Protein AF-A0A973PDI2-F1 (afdb_monomer)

pLDDT: mean 92.91, std 5.09, range [66.81, 98.88]

Structure (mmCIF, N/CA/C/O backbone):
data_AF-A0A973PDI2-F1
#
_entry.id   AF-A0A973PDI2-F1
#
loop_
_atom_site.group_PDB
_atom_site.id
_atom_site.type_symbol
_atom_site.label_atom_id
_atom_site.label_alt_id
_atom_site.label_comp_id
_atom_site.label_asym_id
_atom_site.label_entity_id
_atom_site.label_seq_id
_atom_site.pdbx_PDB_ins_code
_atom_site.Cartn_x
_atom_site.Cartn_y
_atom_site.Cartn_z
_atom_site.occupancy
_atom_site.B_iso_or_equiv
_atom_site.auth_seq_id
_atom_site.auth_comp_id
_atom_site.auth_asym_id
_atom_site.auth_atom_id
_atom_site.pdbx_PDB_model_num
ATOM 1 N N . MET A 1 1 ? 0.271 13.649 13.487 1.00 66.81 1 MET A N 1
ATOM 2 C CA . MET A 1 1 ? -0.580 13.232 14.626 1.00 66.81 1 MET A CA 1
ATOM 3 C C . MET A 1 1 ? 0.256 12.389 15.567 1.00 66.81 1 MET A C 1
ATOM 5 O O . MET A 1 1 ? 1.170 11.722 15.092 1.00 66.81 1 MET A O 1
ATOM 9 N N . THR A 1 2 ? -0.050 12.435 16.862 1.00 82.19 2 THR A N 1
ATOM 10 C CA . THR A 1 2 ? 0.614 11.619 17.885 1.00 82.19 2 THR A CA 1
ATOM 11 C C . THR A 1 2 ? -0.387 10.617 18.441 1.00 82.19 2 THR A C 1
ATOM 13 O O . THR A 1 2 ? -1.510 10.984 18.781 1.00 82.19 2 THR A O 1
ATOM 16 N N . TRP A 1 3 ? 0.037 9.364 18.501 1.00 87.00 3 TRP A N 1
ATOM 17 C CA . TRP A 1 3 ? -0.706 8.197 18.969 1.00 87.00 3 TRP A CA 1
ATOM 18 C C . TRP A 1 3 ? 0.152 7.346 19.911 1.00 87.00 3 TRP A C 1
ATOM 20 O O . TRP A 1 3 ? -0.118 6.160 20.094 1.00 87.00 3 TRP A O 1
ATOM 30 N N . SER A 1 4 ? 1.183 7.947 20.506 1.00 82.38 4 SER A N 1
ATOM 31 C CA . SER A 1 4 ? 2.202 7.243 21.278 1.00 82.38 4 SER A CA 1
ATOM 32 C C . SER A 1 4 ? 1.661 6.453 22.464 1.00 82.38 4 SER A C 1
ATOM 34 O O . SER A 1 4 ? 2.285 5.474 22.837 1.00 82.38 4 SER A O 1
ATOM 36 N N . ASP A 1 5 ? 0.500 6.820 23.005 1.00 86.00 5 ASP A N 1
ATOM 37 C CA . ASP A 1 5 ? -0.221 6.133 24.079 1.00 86.00 5 ASP A CA 1
ATOM 38 C C . ASP A 1 5 ? -1.578 5.560 23.623 1.00 86.00 5 ASP A C 1
ATOM 40 O O . ASP A 1 5 ? -2.411 5.180 24.440 1.00 86.00 5 ASP A O 1
ATOM 44 N N . SER A 1 6 ? -1.836 5.497 22.315 1.00 87.31 6 SER A N 1
ATOM 45 C CA . SER A 1 6 ? -3.153 5.139 21.768 1.00 87.31 6 SER A CA 1
ATOM 46 C C . SER A 1 6 ? -3.513 3.659 21.905 1.00 87.31 6 SER A C 1
ATOM 48 O O . SER A 1 6 ? -4.686 3.303 21.776 1.00 87.31 6 SER A O 1
ATOM 50 N N . GLY A 1 7 ? -2.509 2.797 22.090 1.00 91.25 7 GLY A N 1
ATOM 51 C CA . GLY A 1 7 ? -2.666 1.347 22.017 1.00 91.25 7 GLY A CA 1
ATOM 52 C C . GLY A 1 7 ? -2.853 0.798 20.596 1.00 91.25 7 GLY A C 1
ATOM 53 O O . GLY A 1 7 ? -3.138 -0.393 20.460 1.00 91.25 7 GLY A O 1
ATOM 54 N N . LEU A 1 8 ? -2.712 1.623 19.547 1.00 95.25 8 LEU A N 1
ATOM 55 C CA . LEU A 1 8 ? -2.810 1.194 18.148 1.00 95.25 8 LEU A CA 1
ATOM 56 C C . LEU A 1 8 ? -1.599 0.362 17.725 1.00 95.25 8 LEU A C 1
ATOM 58 O O . LEU A 1 8 ? -0.464 0.822 17.834 1.00 95.25 8 LEU A O 1
ATOM 62 N N . ARG A 1 9 ? -1.821 -0.838 17.182 1.00 95.50 9 ARG A N 1
ATOM 63 C CA . ARG A 1 9 ? -0.734 -1.753 16.794 1.00 95.50 9 ARG A CA 1
ATOM 64 C C . ARG A 1 9 ? -1.028 -2.461 15.486 1.00 95.50 9 ARG A C 1
ATOM 66 O O . ARG A 1 9 ? -2.166 -2.846 15.231 1.00 95.50 9 ARG A O 1
ATOM 73 N N . PHE A 1 10 ? 0.019 -2.697 14.702 1.00 96.69 10 PHE A N 1
ATOM 74 C CA . PHE A 1 10 ? -0.042 -3.695 13.642 1.00 96.69 10 PHE A CA 1
ATOM 75 C C . PHE A 1 10 ? 0.093 -5.083 14.263 1.00 96.69 10 PHE A C 1
ATOM 77 O O . PHE A 1 10 ? 1.131 -5.406 14.839 1.00 96.69 10 PHE A O 1
ATOM 84 N N . THR A 1 11 ? -0.953 -5.891 14.163 1.00 97.50 11 THR A N 1
ATOM 85 C CA . THR A 1 11 ? -1.005 -7.244 14.742 1.00 97.50 11 THR A CA 1
ATOM 86 C C . THR A 1 11 ? -0.859 -8.333 13.687 1.00 97.50 11 THR A C 1
ATOM 88 O O . THR A 1 11 ? -0.489 -9.460 14.002 1.00 97.50 11 THR A O 1
ATOM 91 N N . GLY A 1 12 ? -1.055 -7.983 12.417 1.00 98.12 12 GLY A N 1
ATOM 92 C CA . GLY A 1 12 ? -0.871 -8.875 11.284 1.00 98.12 12 GLY A CA 1
ATOM 93 C C . GLY A 1 12 ? -0.365 -8.130 10.062 1.00 98.12 12 GLY A C 1
ATOM 94 O O . GLY A 1 12 ? -0.673 -6.957 9.858 1.00 98.12 12 GLY A O 1
ATOM 95 N N . VAL A 1 13 ? 0.409 -8.831 9.240 1.00 98.44 13 VAL A N 1
ATOM 96 C CA . VAL A 1 13 ? 0.860 -8.368 7.927 1.00 98.44 13 VAL A CA 1
ATOM 97 C C . VAL A 1 13 ? 0.729 -9.517 6.942 1.00 98.44 13 VAL A C 1
ATOM 99 O O . VAL A 1 13 ? 1.102 -10.648 7.255 1.00 98.44 13 VAL A O 1
ATOM 102 N N . GLY A 1 14 ? 0.208 -9.217 5.762 1.00 98.62 14 GLY A N 1
ATOM 103 C CA . GLY A 1 14 ? 0.006 -10.159 4.674 1.00 98.62 14 GLY A CA 1
ATOM 104 C C . GLY A 1 14 ? 0.343 -9.511 3.342 1.00 98.62 14 GLY A C 1
ATOM 105 O O . GLY A 1 14 ? 0.352 -8.288 3.207 1.00 98.62 14 GLY A O 1
ATOM 106 N N . HIS A 1 15 ? 0.658 -10.335 2.354 1.00 98.38 15 HIS A N 1
ATOM 107 C CA . HIS A 1 15 ? 0.940 -9.873 1.005 1.00 98.38 15 HIS A CA 1
ATOM 108 C C . HIS A 1 15 ? 0.494 -10.913 -0.012 1.00 98.38 15 HIS A C 1
ATOM 110 O O . HIS A 1 15 ? 0.311 -12.089 0.307 1.00 98.38 15 HIS A O 1
ATOM 116 N N . TYR A 1 16 ? 0.346 -10.463 -1.246 1.00 98.56 16 TYR A N 1
ATOM 117 C CA . TYR A 1 16 ? 0.128 -11.308 -2.395 1.00 98.56 16 TYR A CA 1
ATOM 118 C C . TYR A 1 16 ? 0.945 -10.783 -3.571 1.00 98.56 16 TYR A C 1
ATOM 120 O O . TYR A 1 16 ? 0.809 -9.623 -3.968 1.00 98.56 16 TYR A O 1
ATOM 128 N N . TYR A 1 17 ? 1.765 -11.665 -4.131 1.00 98.00 17 TYR A N 1
ATOM 129 C CA . TYR A 1 17 ? 2.429 -11.445 -5.404 1.00 98.00 17 TYR A CA 1
ATOM 130 C C . TYR A 1 17 ? 1.785 -12.347 -6.460 1.00 98.00 17 TYR A C 1
ATOM 132 O O . TYR A 1 17 ? 1.649 -13.549 -6.211 1.00 98.00 17 TYR A O 1
ATOM 140 N N . PRO A 1 18 ? 1.415 -11.798 -7.628 1.00 98.31 18 PRO A N 1
ATOM 141 C CA . PRO A 1 18 ? 0.984 -12.581 -8.777 1.00 98.31 18 PRO A CA 1
ATOM 142 C C . PRO A 1 18 ? 1.927 -13.723 -9.139 1.00 98.31 18 PRO A C 1
ATOM 144 O O . PRO A 1 18 ? 3.145 -13.635 -8.949 1.00 98.31 18 PRO A O 1
ATOM 147 N N . ARG A 1 19 ? 1.380 -14.793 -9.715 1.00 97.81 19 ARG A N 1
ATOM 148 C CA . ARG A 1 19 ? 2.167 -15.982 -10.078 1.00 97.81 19 ARG A CA 1
ATOM 149 C C . ARG A 1 19 ? 3.174 -15.694 -11.184 1.00 97.81 19 ARG A C 1
ATOM 151 O O . ARG A 1 19 ? 4.292 -16.212 -11.143 1.00 97.81 19 ARG A O 1
ATOM 158 N N . THR A 1 20 ? 2.790 -14.881 -12.165 1.00 97.62 20 THR A N 1
ATOM 159 C CA . THR A 1 20 ? 3.649 -14.582 -13.310 1.00 97.62 20 THR A CA 1
ATOM 160 C C . THR A 1 20 ? 4.788 -13.657 -12.889 1.00 97.62 20 THR A C 1
ATOM 162 O O . THR A 1 20 ? 4.589 -12.483 -12.579 1.00 97.62 20 THR A O 1
ATOM 165 N N . GLN A 1 21 ? 6.010 -14.192 -12.921 1.00 96.25 21 GLN A N 1
ATOM 166 C CA . GLN A 1 21 ? 7.246 -13.440 -12.720 1.00 96.25 21 GLN A CA 1
ATOM 167 C C . GLN A 1 21 ? 7.854 -13.049 -14.065 1.00 96.25 21 GLN A C 1
ATOM 169 O O . GLN A 1 21 ? 8.124 -13.898 -14.915 1.00 96.25 21 GLN A O 1
ATOM 174 N N . VAL A 1 22 ? 8.119 -11.760 -14.240 1.00 93.69 22 VAL A N 1
ATOM 175 C CA . VAL A 1 22 ? 8.806 -11.215 -15.408 1.00 93.69 22 VAL A CA 1
ATOM 176 C C . VAL A 1 22 ? 10.227 -10.875 -14.995 1.00 93.69 22 VAL A C 1
ATOM 178 O O . VAL A 1 22 ? 10.456 -9.929 -14.245 1.00 93.69 22 VAL A O 1
ATOM 181 N N . ARG A 1 23 ? 11.190 -11.666 -15.474 1.00 92.62 23 ARG A N 1
ATOM 182 C CA . ARG A 1 23 ? 12.616 -11.417 -15.252 1.00 92.62 23 ARG A CA 1
ATOM 183 C C . ARG A 1 23 ? 13.167 -10.520 -16.354 1.00 92.62 23 ARG A C 1
ATOM 185 O O . ARG A 1 23 ? 13.035 -10.840 -17.533 1.00 92.62 23 ARG A O 1
ATOM 192 N N . HIS A 1 24 ? 13.842 -9.445 -15.970 1.00 90.19 24 HIS A N 1
ATOM 193 C CA . HIS A 1 24 ? 14.543 -8.578 -16.908 1.00 90.19 24 HIS A CA 1
ATOM 194 C C . HIS A 1 24 ? 15.922 -9.159 -17.224 1.00 90.19 24 HIS A C 1
ATOM 196 O O . HIS A 1 24 ? 16.700 -9.492 -16.327 1.00 90.19 24 HIS A O 1
ATOM 202 N N . LEU A 1 25 ? 16.205 -9.315 -18.517 1.00 88.12 25 LEU A N 1
ATOM 203 C CA . LEU A 1 25 ? 17.455 -9.863 -19.036 1.00 88.12 25 LEU A CA 1
ATOM 204 C C . LEU A 1 25 ? 18.075 -8.853 -20.000 1.00 88.12 25 LEU A C 1
ATOM 206 O O . LEU A 1 25 ? 17.382 -8.318 -20.867 1.00 88.12 25 LEU A O 1
ATOM 210 N N . ALA A 1 26 ? 19.376 -8.604 -19.857 1.00 89.12 26 ALA A N 1
ATOM 211 C CA . ALA A 1 26 ? 20.098 -7.708 -20.750 1.00 89.12 26 ALA A CA 1
ATOM 212 C C . ALA A 1 26 ? 19.984 -8.186 -22.207 1.00 89.12 26 ALA A C 1
ATOM 214 O O . ALA A 1 26 ? 20.138 -9.372 -22.498 1.00 89.12 26 ALA A O 1
ATOM 215 N N . GLY A 1 27 ? 19.696 -7.256 -23.117 1.00 85.31 27 GLY A N 1
ATOM 216 C CA . GLY A 1 27 ? 19.522 -7.544 -24.543 1.00 85.31 27 GLY A CA 1
ATOM 217 C C . GLY A 1 27 ? 18.187 -8.192 -24.931 1.00 85.31 27 GLY A C 1
ATOM 218 O O . GLY A 1 27 ? 17.917 -8.298 -26.124 1.00 85.31 27 GLY A O 1
ATOM 219 N N . ALA A 1 28 ? 17.328 -8.580 -23.980 1.00 86.06 28 ALA A N 1
ATOM 220 C CA . ALA A 1 28 ? 15.974 -9.021 -24.307 1.00 86.06 28 ALA A CA 1
ATOM 221 C C . ALA A 1 28 ? 15.127 -7.830 -24.779 1.00 86.06 28 ALA A C 1
ATOM 223 O O . ALA A 1 28 ? 15.132 -6.768 -24.150 1.00 86.06 28 ALA A O 1
ATOM 224 N N . GLU A 1 29 ? 14.390 -8.006 -25.877 1.00 84.75 29 GLU A N 1
ATOM 225 C CA . GLU A 1 29 ? 13.418 -7.011 -26.323 1.00 84.75 29 GLU A CA 1
ATOM 226 C C . GLU A 1 29 ? 12.146 -7.068 -25.473 1.00 84.75 29 GLU A C 1
ATOM 228 O O . GLU A 1 29 ? 11.500 -8.107 -25.340 1.00 84.75 29 GLU A O 1
ATOM 233 N N . VAL A 1 30 ? 11.756 -5.909 -24.950 1.00 83.62 30 VAL A N 1
ATOM 234 C CA . VAL A 1 30 ? 10.476 -5.660 -24.291 1.00 83.62 30 VAL A CA 1
ATOM 235 C C . VAL A 1 30 ? 9.824 -4.496 -25.024 1.00 83.62 30 VAL A C 1
ATOM 237 O O . VAL A 1 30 ? 10.388 -3.405 -25.091 1.00 83.62 30 VAL A O 1
ATOM 240 N N . SER A 1 31 ? 8.660 -4.738 -25.631 1.00 86.75 31 SER A N 1
ATOM 241 C CA . SER A 1 31 ? 7.885 -3.706 -26.338 1.00 86.75 31 SER A CA 1
ATOM 242 C C . SER A 1 31 ? 8.699 -2.920 -27.389 1.00 86.75 31 SER A C 1
ATOM 244 O O . SER A 1 31 ? 8.539 -1.708 -27.533 1.00 86.75 31 SER A O 1
ATOM 246 N N . GLY A 1 32 ? 9.587 -3.612 -28.119 1.00 85.62 32 GLY A N 1
ATOM 247 C CA . GLY A 1 32 ? 10.437 -3.029 -29.169 1.00 85.62 32 GLY A CA 1
ATOM 248 C C . GLY A 1 32 ? 11.661 -2.262 -28.654 1.00 85.62 32 GLY A C 1
ATOM 249 O O . GLY A 1 32 ? 12.219 -1.431 -29.371 1.00 85.62 32 GLY A O 1
ATOM 250 N N . ARG A 1 33 ? 12.056 -2.484 -27.395 1.00 87.62 33 ARG A N 1
ATOM 251 C CA . ARG A 1 33 ? 13.250 -1.892 -26.790 1.00 87.62 33 ARG A CA 1
ATOM 252 C C . ARG A 1 33 ? 14.049 -2.936 -26.023 1.00 87.62 33 ARG A C 1
ATOM 254 O O . ARG A 1 33 ? 13.492 -3.695 -25.239 1.00 87.62 33 ARG A O 1
ATOM 261 N N . SER A 1 34 ? 15.364 -2.925 -26.198 1.00 89.38 34 SER A N 1
ATOM 262 C CA . SER A 1 34 ? 16.302 -3.679 -25.366 1.00 89.38 34 SER A CA 1
ATOM 263 C C . SER A 1 34 ? 16.979 -2.770 -24.342 1.00 89.38 34 SER A C 1
ATOM 265 O O . SER A 1 34 ? 17.189 -1.582 -24.600 1.00 89.38 34 SER A O 1
ATOM 267 N N . TYR A 1 35 ? 17.376 -3.344 -23.211 1.00 89.62 35 TYR A N 1
ATOM 268 C CA . TYR A 1 35 ? 18.083 -2.646 -22.137 1.00 89.62 35 TYR A CA 1
ATOM 269 C C . TYR A 1 35 ? 19.428 -3.314 -21.852 1.00 89.62 35 TYR A C 1
ATOM 271 O O . TYR A 1 35 ? 19.570 -4.530 -22.025 1.00 89.62 35 TYR A O 1
ATOM 279 N N . THR A 1 36 ? 20.425 -2.524 -21.451 1.00 92.00 36 THR A N 1
ATOM 280 C CA . THR A 1 36 ? 21.741 -3.052 -21.066 1.00 92.00 36 THR A CA 1
ATOM 281 C C . THR A 1 36 ? 21.702 -3.634 -19.651 1.00 92.00 36 THR A C 1
ATOM 283 O O . THR A 1 36 ? 20.746 -3.434 -18.901 1.00 92.00 36 THR A O 1
ATOM 286 N N . GLN A 1 37 ? 22.755 -4.357 -19.263 1.00 93.06 37 GLN A N 1
ATOM 287 C CA . GLN A 1 37 ? 22.897 -4.821 -17.881 1.00 93.06 37 GLN A CA 1
ATOM 288 C C . GLN A 1 37 ? 23.012 -3.636 -16.902 1.00 93.06 37 GLN A C 1
ATOM 290 O O . GLN A 1 37 ? 22.378 -3.652 -15.852 1.00 93.06 37 GLN A O 1
ATOM 295 N N . GLU A 1 38 ? 23.728 -2.578 -17.295 1.00 91.06 38 GLU A N 1
ATOM 296 C CA . GLU A 1 38 ? 23.864 -1.335 -16.522 1.00 91.06 38 GLU A CA 1
ATOM 297 C C . GLU A 1 38 ? 22.514 -0.642 -16.288 1.00 91.06 38 GLU A C 1
ATOM 299 O O . GLU A 1 38 ? 22.239 -0.203 -15.174 1.00 91.06 38 GLU A O 1
ATOM 304 N N . ASP A 1 39 ? 21.639 -0.595 -17.301 1.00 88.50 39 ASP A N 1
ATOM 305 C CA . ASP A 1 39 ? 20.292 -0.028 -17.161 1.00 88.50 39 ASP A CA 1
ATOM 306 C C . ASP A 1 39 ? 19.461 -0.772 -16.103 1.00 88.50 39 ASP A C 1
ATOM 308 O O . ASP A 1 39 ? 18.749 -0.145 -15.317 1.00 88.50 39 ASP A O 1
ATOM 312 N N . ILE A 1 40 ? 19.545 -2.107 -16.090 1.00 90.56 40 ILE A N 1
ATOM 313 C CA . ILE A 1 40 ? 18.814 -2.965 -15.147 1.00 90.56 40 ILE A CA 1
ATOM 314 C C . ILE A 1 40 ? 19.377 -2.799 -13.731 1.00 90.56 40 ILE A C 1
ATOM 316 O O . ILE A 1 40 ? 18.615 -2.631 -12.777 1.00 90.56 40 ILE A O 1
ATOM 320 N N . ASP A 1 41 ? 20.703 -2.818 -13.583 1.00 90.94 41 ASP A N 1
ATOM 321 C CA . ASP A 1 41 ? 21.357 -2.702 -12.277 1.00 90.94 41 ASP A CA 1
ATOM 322 C C . ASP A 1 41 ? 21.151 -1.313 -11.649 1.00 90.94 41 ASP A C 1
ATOM 324 O O . ASP A 1 41 ? 20.917 -1.224 -10.442 1.00 90.94 41 ASP A O 1
ATOM 328 N N . ALA A 1 42 ? 21.136 -0.244 -12.455 1.00 88.06 42 ALA A N 1
ATOM 329 C CA . ALA A 1 42 ? 20.845 1.114 -11.988 1.00 88.06 42 ALA A CA 1
ATOM 330 C C . ALA A 1 42 ? 19.426 1.257 -11.410 1.00 88.06 42 ALA A C 1
ATOM 332 O O . ALA A 1 42 ? 19.206 2.033 -10.482 1.00 88.06 42 ALA A O 1
ATOM 333 N N . LEU A 1 43 ? 18.454 0.507 -11.940 1.00 88.44 43 LEU A N 1
ATOM 334 C CA . LEU A 1 43 ? 17.090 0.486 -11.406 1.00 88.44 43 LEU A CA 1
ATOM 335 C C . LEU A 1 43 ? 16.955 -0.431 -10.185 1.00 88.44 43 LEU A C 1
ATOM 337 O O . LEU A 1 43 ? 16.113 -0.175 -9.327 1.00 88.44 43 LEU A O 1
ATOM 341 N N . GLY A 1 44 ? 17.761 -1.491 -10.103 1.00 90.00 44 GLY A N 1
ATOM 342 C CA . GLY A 1 44 ? 17.710 -2.472 -9.015 1.00 90.00 44 GLY A CA 1
ATOM 343 C C . GLY A 1 44 ? 16.598 -3.511 -9.131 1.00 90.00 44 GLY A C 1
ATOM 344 O O . GLY A 1 44 ? 16.501 -4.403 -8.291 1.00 90.00 44 GLY A O 1
ATOM 345 N N . VAL A 1 45 ? 15.776 -3.446 -10.179 1.00 90.62 45 VAL A N 1
ATOM 346 C CA . VAL A 1 45 ? 14.635 -4.346 -10.374 1.00 90.62 45 VAL A CA 1
ATOM 347 C C . VAL A 1 45 ? 15.021 -5.445 -11.362 1.00 90.62 45 VAL A C 1
ATOM 349 O O . VAL A 1 45 ? 15.069 -5.239 -12.572 1.00 90.62 45 VAL A O 1
ATOM 352 N N . ARG A 1 46 ? 15.328 -6.638 -10.840 1.00 90.50 46 ARG A N 1
ATOM 353 C CA . ARG A 1 46 ? 15.675 -7.815 -11.665 1.00 90.50 46 ARG A CA 1
ATOM 354 C C . ARG A 1 46 ? 14.453 -8.620 -12.100 1.00 90.50 46 ARG A C 1
ATOM 356 O O . ARG A 1 4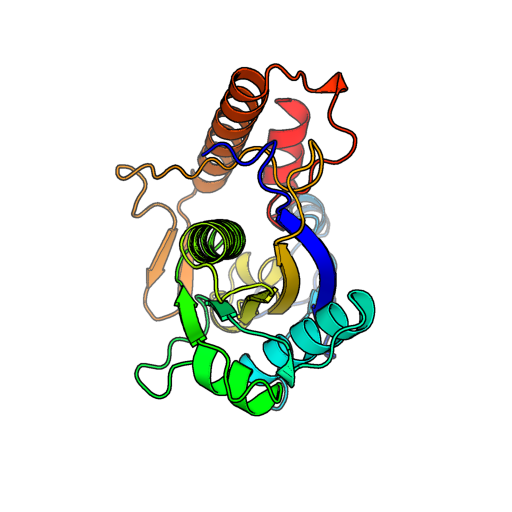6 ? 14.467 -9.225 -13.171 1.00 90.50 46 ARG A O 1
ATOM 363 N N . THR A 1 47 ? 13.426 -8.631 -11.260 1.00 93.00 47 THR A N 1
ATOM 364 C CA . THR A 1 47 ? 12.179 -9.359 -11.475 1.00 93.00 47 THR A CA 1
ATOM 365 C C . THR A 1 47 ? 11.029 -8.520 -10.944 1.00 93.00 47 THR A C 1
ATOM 367 O O . THR A 1 47 ? 11.152 -7.921 -9.877 1.00 93.00 47 THR A O 1
ATOM 370 N N . LEU A 1 48 ? 9.912 -8.530 -11.661 1.00 94.75 48 LEU A N 1
ATOM 371 C CA . LEU A 1 48 ? 8.632 -8.020 -11.184 1.00 94.75 48 LEU A CA 1
ATOM 372 C C . LEU A 1 48 ? 7.549 -9.089 -11.312 1.00 94.75 48 LEU A C 1
ATOM 374 O O . LEU A 1 48 ? 7.717 -10.081 -12.025 1.00 94.75 48 LEU A O 1
ATOM 378 N N . HIS A 1 49 ? 6.430 -8.873 -10.633 1.00 97.00 49 HIS A N 1
ATOM 379 C CA . HIS A 1 49 ? 5.245 -9.711 -10.755 1.00 97.00 49 HIS A CA 1
ATOM 380 C C . HIS A 1 49 ? 4.201 -9.024 -11.634 1.00 97.00 49 HIS A C 1
ATOM 382 O O . HIS A 1 49 ? 4.047 -7.804 -11.578 1.00 97.00 49 HIS A O 1
ATOM 388 N N . ARG A 1 50 ? 3.496 -9.807 -12.452 1.00 97.12 50 ARG A N 1
ATOM 389 C CA . ARG A 1 50 ? 2.415 -9.340 -13.324 1.00 97.12 50 ARG A CA 1
ATOM 390 C C . ARG A 1 50 ? 1.172 -10.178 -13.078 1.00 97.12 50 ARG A C 1
ATOM 392 O O . ARG A 1 50 ? 1.257 -11.397 -13.134 1.00 97.12 50 ARG A O 1
ATOM 399 N N . ALA A 1 51 ? 0.045 -9.523 -12.841 1.00 97.56 51 ALA A N 1
ATOM 400 C CA . ALA A 1 51 ? -1.240 -10.177 -12.659 1.00 97.56 51 ALA A CA 1
ATOM 401 C C . ALA A 1 51 ? -1.726 -10.830 -13.961 1.00 97.56 51 ALA A C 1
ATOM 403 O O . ALA A 1 51 ? -1.813 -10.169 -15.004 1.00 97.56 51 ALA A O 1
ATOM 404 N N . ASP A 1 52 ? -2.084 -12.109 -13.875 1.00 96.50 52 ASP A N 1
ATOM 405 C CA . ASP A 1 52 ? -2.874 -12.802 -14.891 1.00 96.50 52 ASP A CA 1
ATOM 406 C C . ASP A 1 52 ? -4.338 -12.291 -14.889 1.00 96.50 52 ASP A C 1
ATOM 408 O O . ASP A 1 52 ? -4.732 -11.432 -14.094 1.00 96.50 52 ASP A O 1
ATOM 412 N N . GLU A 1 53 ? -5.176 -12.783 -15.806 1.00 93.38 53 GLU A N 1
ATOM 413 C CA . GLU A 1 53 ? -6.576 -12.334 -15.920 1.00 93.38 53 GLU A CA 1
ATOM 414 C C . GLU A 1 53 ? -7.428 -12.675 -14.686 1.00 93.38 53 GLU A C 1
ATOM 416 O O . GLU A 1 53 ? -8.308 -11.893 -14.320 1.00 93.38 53 GLU A O 1
ATOM 421 N N . ASP A 1 54 ? -7.150 -13.806 -14.032 1.00 95.56 54 ASP A N 1
ATOM 422 C CA . ASP A 1 54 ? -7.820 -14.266 -12.810 1.00 95.56 54 ASP A CA 1
ATOM 423 C C . ASP A 1 54 ? -7.311 -13.565 -11.539 1.00 95.56 54 ASP A C 1
ATOM 425 O O . ASP A 1 54 ? -7.987 -13.567 -10.511 1.00 95.56 54 ASP A O 1
ATOM 429 N N . GLU A 1 55 ? -6.151 -12.910 -11.605 1.00 97.44 55 GLU A N 1
ATOM 430 C CA . GLU A 1 55 ? -5.542 -12.175 -10.494 1.00 97.44 55 GLU A CA 1
ATOM 431 C C . GLU A 1 55 ? -6.037 -10.719 -10.489 1.00 97.44 55 GLU A C 1
ATOM 433 O O . GLU A 1 55 ? -5.297 -9.749 -10.681 1.00 97.44 55 GLU A O 1
ATOM 438 N N . THR A 1 56 ? -7.348 -10.550 -10.305 1.00 96.31 56 THR A N 1
ATOM 439 C CA . THR A 1 56 ? -7.972 -9.224 -10.198 1.00 96.31 56 THR A CA 1
ATOM 440 C C . THR A 1 56 ? -7.443 -8.450 -8.986 1.00 96.31 56 THR A C 1
ATOM 442 O O . THR A 1 56 ? -6.922 -9.034 -8.036 1.00 96.31 56 THR A O 1
ATOM 445 N N . LEU A 1 57 ? -7.595 -7.119 -8.983 1.00 96.25 57 LEU A N 1
ATOM 446 C CA . LEU A 1 57 ? -7.206 -6.306 -7.825 1.00 96.25 57 LEU A CA 1
ATOM 447 C C . LEU A 1 57 ? -7.926 -6.766 -6.552 1.00 96.25 57 LEU A C 1
ATOM 449 O O . LEU A 1 57 ? -7.279 -6.962 -5.527 1.00 96.25 57 LEU A O 1
ATOM 453 N N . GLU A 1 58 ? -9.236 -7.012 -6.649 1.00 96.75 58 GLU A N 1
ATOM 454 C CA . GLU A 1 58 ? -10.042 -7.571 -5.561 1.00 96.75 58 GLU A CA 1
ATOM 455 C C . GLU A 1 58 ? -9.470 -8.905 -5.068 1.00 96.75 58 GLU A C 1
ATOM 457 O O . GLU A 1 58 ? -9.262 -9.074 -3.868 1.00 96.75 58 GLU A O 1
ATOM 462 N N . PHE A 1 59 ? -9.135 -9.825 -5.980 1.00 97.94 59 PHE A N 1
ATOM 463 C CA . PHE A 1 59 ? -8.538 -11.107 -5.621 1.00 97.94 59 PHE A CA 1
ATOM 464 C C . PHE A 1 59 ? -7.228 -10.917 -4.848 1.00 97.94 59 PHE A C 1
ATOM 466 O O . PHE A 1 59 ? -7.088 -11.436 -3.742 1.00 97.94 59 PHE A O 1
ATOM 473 N N . MET A 1 60 ? -6.285 -10.133 -5.378 1.00 98.62 60 MET A N 1
ATOM 474 C CA . MET A 1 60 ? -5.002 -9.889 -4.711 1.00 98.62 60 MET A CA 1
ATOM 475 C C . MET A 1 60 ? -5.189 -9.248 -3.327 1.00 98.62 60 MET A C 1
ATOM 477 O O . MET A 1 60 ? -4.562 -9.678 -2.356 1.00 98.62 60 MET A O 1
ATOM 481 N N . ALA A 1 61 ? -6.082 -8.258 -3.225 1.00 98.44 61 ALA A N 1
ATOM 482 C CA . ALA A 1 61 ? -6.424 -7.578 -1.979 1.00 98.44 61 ALA A CA 1
ATOM 483 C C . ALA A 1 61 ? -6.985 -8.550 -0.930 1.00 98.44 61 ALA A C 1
ATOM 485 O O . ALA A 1 61 ? -6.515 -8.559 0.210 1.00 98.44 61 ALA A O 1
ATOM 486 N N . VAL A 1 62 ? -7.929 -9.415 -1.318 1.00 98.75 62 VAL A N 1
ATOM 487 C CA . VAL A 1 62 ? -8.505 -10.443 -0.438 1.00 98.75 62 VAL A CA 1
ATOM 488 C C . VAL A 1 62 ? -7.430 -11.423 0.030 1.00 98.75 62 VAL A C 1
ATOM 490 O O . VAL A 1 62 ? -7.369 -11.723 1.219 1.00 98.75 62 VAL A O 1
ATOM 493 N N . ARG A 1 63 ? -6.540 -11.890 -0.857 1.00 98.81 63 ARG A N 1
ATOM 494 C CA . ARG A 1 63 ? -5.457 -12.821 -0.483 1.00 98.81 63 ARG A CA 1
ATOM 495 C C . ARG A 1 63 ? -4.476 -12.194 0.509 1.00 98.81 63 ARG A C 1
ATOM 497 O O . ARG A 1 63 ? -4.113 -12.843 1.490 1.00 98.81 63 ARG A O 1
ATOM 504 N N . ALA A 1 64 ? -4.089 -10.936 0.297 1.00 98.88 64 ALA A N 1
ATOM 505 C CA . ALA A 1 64 ? -3.230 -10.212 1.231 1.00 98.88 64 ALA A CA 1
ATOM 506 C C . ALA A 1 64 ? -3.919 -10.005 2.593 1.00 98.88 64 ALA A C 1
ATOM 508 O O . ALA A 1 64 ? -3.305 -10.244 3.633 1.00 98.88 64 ALA A O 1
ATOM 509 N N . ALA A 1 65 ? -5.198 -9.618 2.594 1.00 98.88 65 ALA A N 1
ATOM 510 C CA . ALA A 1 65 ? -5.993 -9.429 3.807 1.00 98.88 65 ALA A CA 1
ATOM 511 C C . ALA A 1 65 ? -6.186 -10.728 4.601 1.00 98.88 65 ALA A C 1
ATOM 513 O O . ALA A 1 65 ? -6.018 -10.725 5.818 1.00 98.88 65 ALA A O 1
ATOM 514 N N . GLN A 1 66 ? -6.476 -11.844 3.923 1.00 98.81 66 GLN A N 1
ATOM 515 C CA . GLN A 1 66 ? -6.580 -13.170 4.540 1.00 98.81 66 GLN A CA 1
ATOM 516 C C . GLN A 1 66 ? -5.283 -13.547 5.262 1.00 98.81 66 GLN A C 1
ATOM 518 O O . GLN A 1 66 ? -5.327 -13.919 6.430 1.00 98.81 66 GLN A O 1
ATOM 523 N N . ALA A 1 67 ? -4.132 -13.380 4.604 1.00 98.81 67 ALA A N 1
ATOM 524 C CA . ALA A 1 67 ? -2.832 -13.661 5.211 1.00 98.81 67 ALA A CA 1
ATOM 525 C C . ALA A 1 67 ? -2.532 -12.741 6.412 1.00 98.81 67 ALA A C 1
ATOM 527 O O . ALA A 1 67 ? -1.954 -13.180 7.408 1.00 98.81 67 ALA A O 1
ATOM 528 N N . ALA A 1 68 ? -2.939 -11.468 6.345 1.00 98.88 68 ALA A N 1
ATOM 529 C CA . ALA A 1 68 ? -2.775 -10.534 7.455 1.00 98.88 68 ALA A CA 1
ATOM 530 C C . ALA A 1 68 ? -3.636 -10.936 8.666 1.00 98.88 68 ALA A C 1
ATOM 532 O O . ALA A 1 68 ? -3.133 -10.936 9.788 1.00 98.88 68 ALA A O 1
ATOM 533 N N . LEU A 1 69 ? -4.898 -11.316 8.440 1.00 98.81 69 LEU A N 1
ATOM 534 C CA . LEU A 1 69 ? -5.816 -11.786 9.483 1.00 98.81 69 LEU A CA 1
ATOM 535 C C . LEU A 1 69 ? -5.369 -13.107 10.104 1.00 98.81 69 LEU A C 1
ATOM 537 O O . LEU A 1 69 ? -5.387 -13.230 11.326 1.00 98.81 69 LEU A O 1
ATOM 541 N N . GLU A 1 70 ? -4.901 -14.056 9.290 1.00 98.62 70 GLU A N 1
ATOM 542 C CA . GLU A 1 70 ? -4.337 -15.321 9.769 1.00 98.62 70 GLU A CA 1
ATOM 543 C C . GLU A 1 70 ? -3.163 -15.066 10.719 1.00 98.62 70 GLU A C 1
ATOM 545 O O . GLU A 1 70 ? -3.112 -15.623 11.814 1.00 98.62 70 GLU A O 1
ATOM 550 N N . LYS A 1 71 ? -2.255 -14.154 10.346 1.00 98.56 71 LYS A N 1
ATOM 551 C CA . LYS A 1 71 ? -1.115 -13.780 11.189 1.00 98.56 71 LYS A CA 1
ATOM 552 C C . LYS A 1 71 ? -1.525 -13.042 12.467 1.00 98.56 71 LYS A C 1
ATOM 554 O O . LYS A 1 71 ? -0.850 -13.196 13.482 1.00 98.56 71 LYS A O 1
ATOM 559 N N . ALA A 1 72 ? -2.603 -12.260 12.419 1.00 98.25 72 ALA A N 1
ATOM 560 C CA . ALA A 1 72 ? -3.168 -11.591 13.591 1.00 98.25 72 ALA A CA 1
ATOM 561 C C . ALA A 1 72 ? -4.010 -12.529 14.479 1.00 98.25 72 ALA A C 1
ATOM 563 O O . ALA A 1 72 ? -4.281 -12.192 15.628 1.00 98.25 72 ALA A O 1
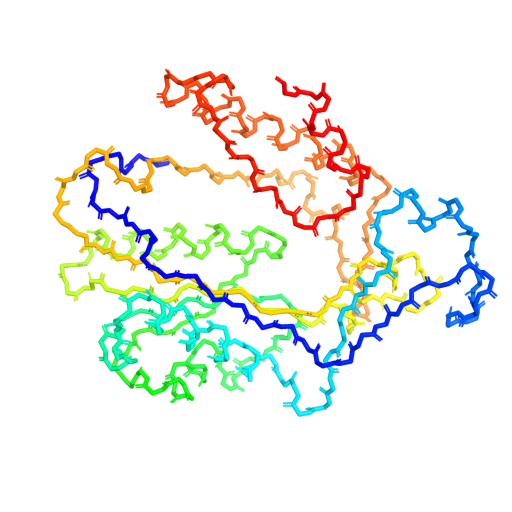ATOM 564 N N . GLY A 1 73 ? -4.411 -13.699 13.96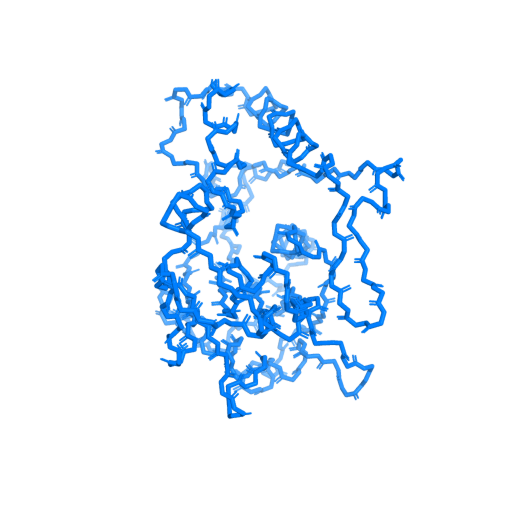9 1.00 98.25 73 GLY A N 1
ATOM 565 C CA . GLY A 1 73 ? -5.237 -14.670 14.685 1.00 98.25 73 GLY A CA 1
ATOM 566 C C . GLY A 1 73 ? -6.720 -14.296 14.787 1.00 98.25 73 GLY A C 1
ATOM 567 O O . GLY A 1 73 ? -7.362 -14.709 15.748 1.00 98.25 73 GLY A O 1
ATOM 568 N N . HIS A 1 74 ? -7.261 -13.536 13.824 1.00 98.31 74 HIS A N 1
ATOM 569 C CA . HIS A 1 74 ? -8.668 -13.094 13.822 1.00 98.31 74 HIS A CA 1
ATOM 570 C C . HIS A 1 74 ? -9.475 -13.685 12.668 1.00 98.31 74 HIS A C 1
ATOM 572 O O . HIS A 1 74 ? -8.967 -13.862 11.559 1.00 98.31 74 HIS A O 1
ATOM 578 N N . ASP A 1 75 ? -10.766 -13.921 12.910 1.00 98.19 75 ASP A N 1
ATOM 579 C CA . ASP A 1 75 ? -11.726 -14.240 11.850 1.00 98.19 75 ASP A CA 1
ATOM 580 C C . ASP A 1 75 ? -12.131 -12.963 11.090 1.00 98.19 75 ASP A C 1
ATOM 582 O O . ASP A 1 75 ? -12.252 -11.880 11.666 1.00 98.19 75 ASP A O 1
ATOM 586 N N . ALA A 1 76 ? -12.390 -13.069 9.783 1.00 98.25 76 ALA A N 1
ATOM 587 C CA . ALA A 1 76 ? -12.804 -11.928 8.961 1.00 98.25 76 ALA A CA 1
ATOM 588 C C . ALA A 1 76 ? -14.086 -11.239 9.469 1.00 98.25 76 ALA A C 1
ATOM 590 O O . ALA A 1 76 ? -14.258 -10.036 9.276 1.00 98.25 76 ALA A O 1
ATOM 591 N N . ARG A 1 77 ? -14.971 -11.962 10.166 1.00 98.19 77 ARG A N 1
ATOM 592 C CA . ARG A 1 77 ? -16.192 -11.404 10.771 1.00 98.19 77 ARG A CA 1
ATOM 593 C C . ARG A 1 77 ? -15.917 -10.473 11.949 1.00 98.19 77 ARG A C 1
ATOM 595 O O . ARG A 1 77 ? -16.826 -9.765 12.371 1.00 98.19 77 ARG A O 1
ATOM 602 N N . GLU A 1 78 ? -14.702 -10.484 12.489 1.00 97.94 78 GLU A N 1
ATOM 603 C CA . GLU A 1 78 ? -14.268 -9.588 13.562 1.00 97.94 78 GLU A CA 1
ATOM 604 C C . GLU A 1 78 ? -13.743 -8.242 13.044 1.00 97.94 78 GLU A C 1
ATOM 606 O O . GLU A 1 78 ? -13.412 -7.363 13.843 1.00 97.94 78 GLU A O 1
ATOM 611 N N . VAL A 1 79 ? -13.633 -8.073 11.725 1.00 98.56 79 VAL A N 1
ATOM 612 C CA . VAL A 1 79 ? -13.178 -6.828 11.105 1.00 98.56 79 VAL A CA 1
ATOM 613 C C . VAL A 1 79 ? -14.304 -5.799 11.127 1.00 98.56 79 VAL A C 1
ATOM 615 O O . VAL A 1 79 ? -15.392 -6.044 10.610 1.00 98.56 79 VAL A O 1
ATOM 618 N N . ASP A 1 80 ? -14.019 -4.620 11.681 1.00 98.50 80 ASP A N 1
ATOM 619 C CA . ASP A 1 80 ? -14.981 -3.518 11.771 1.00 98.50 80 ASP A CA 1
ATOM 620 C C . ASP A 1 80 ? -14.796 -2.491 10.641 1.00 98.50 80 ASP A C 1
ATOM 622 O O . ASP A 1 80 ? -15.713 -1.733 10.321 1.00 98.50 80 ASP A O 1
ATOM 626 N N . LEU A 1 81 ? -13.595 -2.438 10.056 1.00 98.75 81 LEU A N 1
ATOM 627 C CA . LEU A 1 81 ? -13.202 -1.449 9.057 1.00 98.75 81 LEU A CA 1
ATOM 628 C C . LEU A 1 81 ? -12.290 -2.068 7.989 1.00 98.75 81 LEU A C 1
ATOM 630 O O . LEU A 1 81 ? -11.299 -2.712 8.318 1.00 98.75 81 LEU A O 1
ATOM 634 N N . VAL A 1 82 ? -12.579 -1.821 6.715 1.00 98.81 82 VAL A N 1
ATOM 635 C CA . VAL A 1 82 ? -11.709 -2.140 5.576 1.00 98.81 82 VAL A CA 1
ATOM 636 C C . VAL A 1 82 ? -11.387 -0.848 4.831 1.00 98.81 82 VAL A C 1
ATOM 638 O O . VAL A 1 82 ? -12.287 -0.165 4.348 1.00 98.81 82 VAL A O 1
ATOM 641 N N . VAL A 1 83 ? -10.104 -0.506 4.723 1.00 98.62 83 VAL A N 1
ATOM 642 C CA . VAL A 1 83 ? -9.652 0.657 3.944 1.00 98.62 83 VAL A CA 1
ATOM 643 C C . VAL A 1 83 ? -8.737 0.170 2.834 1.00 98.62 83 VAL A C 1
ATOM 645 O O . VAL A 1 83 ? -7.652 -0.343 3.114 1.00 98.62 83 VAL A O 1
ATOM 648 N N . LEU A 1 84 ? -9.168 0.329 1.583 1.00 98.06 84 LEU A N 1
ATOM 649 C CA . LEU A 1 84 ? -8.401 -0.085 0.410 1.00 98.06 84 LEU A CA 1
ATOM 650 C C . LEU A 1 84 ? -7.748 1.126 -0.264 1.00 98.06 84 LEU A C 1
ATOM 652 O O . LEU A 1 84 ? -8.419 2.022 -0.763 1.00 98.06 84 LEU A O 1
ATOM 656 N N . ALA A 1 85 ? -6.421 1.144 -0.303 1.00 97.25 85 ALA A N 1
ATOM 657 C CA . ALA A 1 85 ? -5.639 2.043 -1.132 1.00 97.25 85 ALA A CA 1
ATOM 658 C C . ALA A 1 85 ? -5.386 1.405 -2.499 1.00 97.25 85 ALA A C 1
ATOM 660 O O . ALA A 1 85 ? -4.781 0.337 -2.598 1.00 97.25 85 ALA A O 1
ATOM 661 N N . ASN A 1 86 ? -5.831 2.086 -3.549 1.00 94.31 86 ASN A N 1
ATOM 662 C CA . ASN A 1 86 ? -5.613 1.682 -4.933 1.00 94.31 86 ASN A CA 1
ATOM 663 C C . ASN A 1 86 ? -5.617 2.922 -5.832 1.00 94.31 86 ASN A C 1
ATOM 665 O O . ASN A 1 86 ? -6.362 3.886 -5.613 1.00 94.31 86 ASN A O 1
ATOM 669 N N . TRP A 1 87 ? -4.792 2.892 -6.870 1.00 91.56 87 TRP A N 1
ATOM 670 C CA . TRP A 1 87 ? -4.790 3.905 -7.919 1.00 91.56 87 TRP A CA 1
ATOM 671 C C . TRP A 1 87 ? -4.996 3.319 -9.322 1.00 91.56 87 TRP A C 1
ATOM 673 O O . TRP A 1 87 ? -5.567 3.974 -10.199 1.00 91.56 87 TRP A O 1
ATOM 683 N N . THR A 1 88 ? -4.540 2.092 -9.541 1.00 91.44 88 THR A N 1
ATOM 684 C CA . THR A 1 88 ? -4.413 1.468 -10.863 1.00 91.44 88 THR A CA 1
ATOM 685 C C . THR A 1 88 ? -5.717 0.942 -11.457 1.00 91.44 88 THR A C 1
ATOM 687 O O . THR A 1 88 ? -5.837 0.945 -12.683 1.00 91.44 88 THR A O 1
ATOM 690 N N . ASP A 1 89 ? -6.716 0.574 -10.658 1.00 85.38 89 ASP A N 1
ATOM 691 C CA . ASP A 1 89 ? -8.024 0.125 -11.147 1.00 85.38 89 ASP A CA 1
ATOM 692 C C . ASP A 1 89 ? -9.147 0.919 -10.498 1.00 85.38 89 ASP A C 1
ATOM 694 O O . ASP A 1 89 ? -9.629 0.591 -9.422 1.00 85.38 89 ASP A O 1
ATOM 698 N N . ARG A 1 90 ? -9.590 1.991 -11.151 1.00 75.12 90 ARG A N 1
ATOM 699 C CA . ARG A 1 90 ? -10.739 2.759 -10.669 1.00 75.12 90 ARG A CA 1
ATOM 700 C C . ARG A 1 90 ? -12.028 2.242 -11.291 1.00 75.12 90 ARG A C 1
ATOM 702 O O . ARG A 1 90 ? -12.197 2.310 -12.508 1.00 75.12 90 ARG A O 1
ATOM 709 N N . GLN A 1 91 ? -12.939 1.786 -10.441 1.00 78.00 91 GLN A N 1
ATOM 710 C CA . GLN A 1 91 ? -14.341 1.553 -10.774 1.00 78.00 91 GLN A CA 1
ATOM 711 C C . GLN A 1 91 ? -15.186 2.648 -10.117 1.00 78.00 91 GLN A C 1
ATOM 713 O O . GLN A 1 91 ? -14.876 3.091 -9.016 1.00 78.00 91 GLN A O 1
ATOM 718 N N . TRP A 1 92 ? -16.216 3.134 -10.814 1.00 78.69 92 TRP A N 1
ATOM 719 C CA . TRP A 1 92 ? -17.126 4.146 -10.260 1.00 78.69 92 TRP A CA 1
ATOM 720 C C . TRP A 1 92 ? -18.185 3.515 -9.352 1.00 78.69 92 TRP A C 1
ATOM 722 O O . TRP A 1 92 ? -18.550 4.100 -8.341 1.00 78.69 92 TRP A O 1
ATOM 732 N N . ILE A 1 93 ? -18.688 2.337 -9.735 1.00 81.25 93 ILE A N 1
ATOM 733 C CA . ILE A 1 93 ? -19.582 1.500 -8.934 1.00 81.25 93 ILE A CA 1
ATOM 734 C C . ILE A 1 93 ? -19.556 0.054 -9.486 1.00 81.25 93 ILE A C 1
ATOM 736 O O . ILE A 1 93 ? -19.542 -0.105 -10.712 1.00 81.25 93 ILE A O 1
ATOM 740 N N . PRO A 1 94 ? -19.578 -0.992 -8.635 1.00 82.44 94 PRO A N 1
ATOM 741 C CA . PRO A 1 94 ? -19.321 -0.937 -7.192 1.00 82.44 94 PRO A CA 1
ATOM 742 C C . PRO A 1 94 ? -17.900 -0.436 -6.878 1.00 82.44 94 PRO A C 1
ATOM 744 O O . PRO A 1 94 ? -17.007 -0.514 -7.719 1.00 82.44 94 PRO A O 1
ATOM 747 N N . GLU A 1 95 ? -17.719 0.119 -5.680 1.00 90.62 95 GLU A N 1
ATOM 748 C CA . GLU A 1 95 ? -16.393 0.436 -5.132 1.00 90.62 95 GLU A CA 1
ATOM 749 C C . GLU A 1 95 ? -15.646 -0.856 -4.764 1.00 90.62 95 GLU A C 1
ATOM 751 O O . GLU A 1 95 ? -16.268 -1.871 -4.425 1.00 90.62 95 GLU A O 1
ATOM 756 N N . LEU A 1 96 ? -14.313 -0.824 -4.808 1.00 94.75 96 LEU A N 1
ATOM 757 C CA . LEU A 1 96 ? -13.489 -2.017 -4.606 1.00 94.75 96 LEU A CA 1
ATOM 758 C C . LEU A 1 96 ? -13.364 -2.375 -3.124 1.00 94.75 96 LEU A C 1
ATOM 760 O O . LEU A 1 96 ? -13.416 -3.554 -2.789 1.00 94.75 96 LEU A O 1
ATOM 764 N N . GLY A 1 97 ? -13.268 -1.391 -2.228 1.00 95.75 97 GLY A N 1
ATOM 765 C CA . GLY A 1 97 ? -13.247 -1.616 -0.779 1.00 95.75 97 GLY A CA 1
ATOM 766 C C . GLY A 1 97 ? -14.426 -2.474 -0.286 1.00 95.75 97 GLY A C 1
ATOM 767 O O . GLY A 1 97 ? -14.193 -3.524 0.321 1.00 95.75 97 GLY A O 1
ATOM 768 N N . PRO A 1 98 ? -15.690 -2.098 -0.570 1.00 96.50 98 PRO A N 1
ATOM 769 C CA . PRO A 1 98 ? -16.862 -2.916 -0.251 1.00 96.50 98 PRO A CA 1
ATOM 770 C C . PRO A 1 98 ? -16.873 -4.299 -0.912 1.00 96.50 98 PRO A C 1
ATOM 772 O O . PRO A 1 98 ? -17.258 -5.272 -0.261 1.00 96.50 98 PRO A O 1
ATOM 775 N N . ALA A 1 99 ? -16.434 -4.410 -2.171 1.00 96.00 99 ALA A N 1
ATOM 776 C CA . ALA A 1 99 ? -16.328 -5.701 -2.855 1.00 96.00 99 ALA A CA 1
ATOM 777 C C . ALA A 1 99 ? -15.326 -6.627 -2.143 1.00 96.00 99 ALA A C 1
ATOM 779 O O . ALA A 1 99 ? -15.660 -7.762 -1.802 1.00 96.00 99 ALA A O 1
ATOM 780 N N . VAL A 1 100 ? -14.148 -6.102 -1.792 1.00 97.75 100 VAL A N 1
ATOM 781 C CA . VAL A 1 100 ? -13.128 -6.815 -1.016 1.00 97.75 100 VAL A CA 1
ATOM 782 C C . VAL A 1 100 ? -13.659 -7.229 0.353 1.00 97.75 100 VAL A C 1
ATOM 784 O O . VAL A 1 100 ? -13.451 -8.370 0.750 1.00 97.75 100 VAL A O 1
ATOM 787 N N . ALA A 1 101 ? -14.373 -6.360 1.074 1.00 98.31 101 ALA A N 1
ATOM 788 C CA . ALA A 1 101 ? -14.954 -6.714 2.371 1.00 98.31 101 ALA A CA 1
ATOM 789 C C . ALA A 1 101 ? -15.967 -7.869 2.258 1.00 98.31 101 ALA A C 1
ATOM 791 O O . ALA A 1 101 ? -15.954 -8.793 3.079 1.00 98.31 101 ALA A O 1
ATOM 792 N N . ALA A 1 102 ? -16.803 -7.860 1.215 1.00 97.81 102 ALA A N 1
ATOM 793 C CA . ALA A 1 102 ? -17.741 -8.942 0.939 1.00 97.81 102 ALA A CA 1
ATOM 794 C C . ALA A 1 102 ? -17.012 -10.260 0.621 1.00 97.81 102 ALA A C 1
ATOM 796 O O . ALA A 1 102 ? -17.311 -11.286 1.235 1.00 97.81 102 ALA A O 1
ATOM 797 N N . ALA A 1 103 ? -16.024 -10.228 -0.277 1.00 98.06 103 ALA A N 1
ATOM 798 C CA . ALA A 1 103 ? -15.245 -11.401 -0.678 1.00 98.06 103 ALA A CA 1
ATOM 799 C C . ALA A 1 103 ? -14.339 -11.948 0.441 1.00 98.06 103 ALA A C 1
ATOM 801 O O . ALA A 1 103 ? -14.118 -13.156 0.529 1.00 98.06 103 ALA A O 1
ATOM 802 N N . LEU A 1 104 ? -13.853 -11.081 1.333 1.00 98.44 104 LEU A N 1
ATOM 803 C CA . LEU A 1 104 ? -13.086 -11.453 2.522 1.00 98.44 104 LEU A CA 1
ATOM 804 C C . LEU A 1 104 ? -13.947 -12.177 3.570 1.00 98.44 104 LEU A C 1
ATOM 806 O O . LEU A 1 104 ? -13.410 -12.919 4.389 1.00 98.44 104 LEU A O 1
ATOM 810 N N . GLY A 1 105 ? -15.270 -11.982 3.545 1.00 98.38 105 GLY A N 1
ATOM 811 C CA . GLY A 1 105 ? -16.184 -12.504 4.562 1.00 98.38 105 GLY A CA 1
ATOM 812 C C . GLY A 1 105 ? -16.339 -11.585 5.777 1.00 98.38 105 GLY A C 1
ATOM 813 O O . GLY A 1 105 ? -16.623 -12.073 6.871 1.00 98.38 105 GLY A O 1
ATOM 814 N N . ALA A 1 106 ? -16.194 -10.268 5.587 1.00 98.25 106 ALA A N 1
ATOM 815 C CA . ALA A 1 106 ? -16.346 -9.227 6.606 1.00 98.25 106 ALA A CA 1
ATOM 816 C C . ALA A 1 106 ? -17.650 -8.413 6.405 1.00 98.25 106 ALA A C 1
ATOM 818 O O . ALA A 1 106 ? -17.606 -7.213 6.136 1.00 98.25 106 ALA A O 1
ATOM 819 N N . PRO A 1 107 ? -18.846 -9.029 6.514 1.00 95.38 107 PRO A N 1
ATOM 820 C CA . PRO A 1 107 ? -20.108 -8.427 6.065 1.00 95.38 107 PRO A CA 1
ATOM 821 C C . PRO A 1 107 ? -20.589 -7.232 6.901 1.00 95.38 107 PRO A C 1
ATOM 823 O O . PRO A 1 107 ? -21.520 -6.546 6.492 1.00 95.38 107 PRO A O 1
ATOM 826 N N . GLN A 1 108 ? -20.020 -7.022 8.090 1.00 94.38 108 GLN A N 1
ATOM 827 C CA . GLN A 1 108 ? -20.372 -5.920 8.993 1.00 94.38 108 GLN A CA 1
ATOM 828 C C . GLN A 1 108 ? -19.329 -4.794 8.977 1.00 94.38 108 GLN A C 1
ATOM 830 O O . GLN A 1 108 ? -19.533 -3.774 9.636 1.00 94.38 108 GLN A O 1
ATOM 835 N N . ALA A 1 109 ? -18.223 -4.969 8.246 1.00 98.00 109 ALA A N 1
ATOM 836 C CA . ALA A 1 109 ? -17.180 -3.964 8.177 1.00 98.00 109 ALA A CA 1
ATOM 837 C C . ALA A 1 109 ? -17.671 -2.741 7.398 1.00 98.00 109 ALA A C 1
ATOM 839 O O . ALA A 1 109 ? -18.222 -2.856 6.301 1.00 98.00 109 ALA A O 1
ATOM 840 N N . LEU A 1 110 ? -17.407 -1.552 7.934 1.00 98.00 110 LEU A N 1
ATOM 841 C CA . LEU A 1 110 ? -17.414 -0.345 7.118 1.00 98.00 110 LEU A CA 1
ATOM 842 C C . LEU A 1 110 ? -16.270 -0.458 6.107 1.00 98.00 110 LEU A C 1
ATOM 844 O O . LEU A 1 110 ? -15.141 -0.722 6.505 1.00 98.00 110 LEU A O 1
ATOM 848 N N . ALA A 1 111 ? -16.532 -0.256 4.820 1.00 97.81 111 ALA A N 1
ATOM 849 C CA . ALA A 1 111 ? -15.526 -0.441 3.781 1.00 97.81 111 ALA A CA 1
ATOM 850 C C . ALA A 1 111 ? -15.563 0.690 2.756 1.00 97.81 111 ALA A C 1
ATOM 852 O O . ALA A 1 111 ? -16.647 1.108 2.354 1.00 97.81 111 ALA A O 1
ATOM 853 N N . PHE A 1 112 ? -14.393 1.185 2.351 1.00 96.94 112 PHE A N 1
ATOM 854 C CA . PHE A 1 112 ? -14.267 2.232 1.332 1.00 96.94 112 PHE A CA 1
ATOM 855 C C . PHE A 1 112 ? -12.857 2.285 0.731 1.00 96.94 112 PHE A C 1
ATOM 857 O O . PHE A 1 112 ? -11.888 1.770 1.302 1.00 96.94 112 PHE A O 1
ATOM 864 N N . ASP A 1 113 ? -12.759 2.950 -0.418 1.00 95.56 113 ASP A N 1
ATOM 865 C CA . ASP A 1 113 ? -11.503 3.205 -1.116 1.00 95.56 113 ASP A CA 1
ATOM 866 C C . ASP A 1 113 ? -10.874 4.546 -0.698 1.00 95.56 113 ASP A C 1
ATOM 868 O O . ASP A 1 113 ? -11.557 5.551 -0.487 1.00 95.56 113 ASP A O 1
ATOM 872 N N . VAL A 1 114 ? -9.543 4.593 -0.647 1.00 94.88 114 VAL A N 1
ATOM 873 C CA . VAL A 1 114 ? -8.763 5.831 -0.546 1.00 94.88 114 VAL A CA 1
ATOM 874 C C . VAL A 1 114 ? -7.777 5.936 -1.700 1.00 94.88 114 VAL A C 1
ATOM 876 O O . VAL A 1 114 ? -7.215 4.952 -2.175 1.00 94.88 114 VAL A O 1
ATOM 879 N N . CYS A 1 115 ? -7.526 7.166 -2.141 1.00 87.94 115 CYS A N 1
ATOM 880 C CA . CYS A 1 115 ? -6.547 7.444 -3.182 1.00 87.94 115 CYS A CA 1
ATOM 881 C C . CYS A 1 115 ? -5.336 8.176 -2.602 1.00 87.94 115 CYS A C 1
ATOM 883 O O . CYS A 1 115 ? -5.470 9.121 -1.826 1.00 87.94 115 CYS A O 1
ATOM 885 N N . GLY A 1 116 ? -4.147 7.773 -3.038 1.00 86.12 116 GLY A N 1
ATOM 886 C CA . GLY A 1 116 ? -2.893 8.446 -2.696 1.00 86.12 116 GLY A CA 1
ATOM 887 C C . GLY A 1 116 ? -1.701 8.001 -3.538 1.00 86.12 116 GLY A C 1
ATOM 888 O O . GLY A 1 116 ? -0.572 8.262 -3.145 1.00 86.12 116 GLY A O 1
ATOM 889 N N . ALA A 1 117 ? -1.925 7.308 -4.664 1.00 89.31 117 ALA A N 1
ATOM 890 C CA . ALA A 1 117 ? -0.858 6.697 -5.463 1.00 89.31 117 ALA A CA 1
ATOM 891 C C . ALA A 1 117 ? 0.172 5.980 -4.557 1.00 89.31 117 ALA A C 1
ATOM 893 O O . ALA A 1 117 ? -0.219 5.216 -3.675 1.00 89.31 117 ALA A O 1
ATOM 894 N N . CYS A 1 118 ? 1.466 6.272 -4.712 1.00 91.00 118 CYS A N 1
ATOM 895 C CA . CYS A 1 118 ? 2.552 5.665 -3.940 1.00 91.00 118 CYS A CA 1
ATOM 896 C C . CYS A 1 118 ? 2.467 5.883 -2.415 1.00 91.00 118 CYS A C 1
ATOM 898 O O . CYS A 1 118 ? 3.027 5.078 -1.672 1.00 91.00 118 CYS A O 1
ATOM 900 N N . THR A 1 119 ? 1.774 6.924 -1.932 1.00 93.25 119 THR A N 1
ATOM 901 C CA . THR A 1 119 ? 1.567 7.183 -0.490 1.00 93.25 119 THR A CA 1
ATOM 902 C C . THR A 1 119 ? 0.237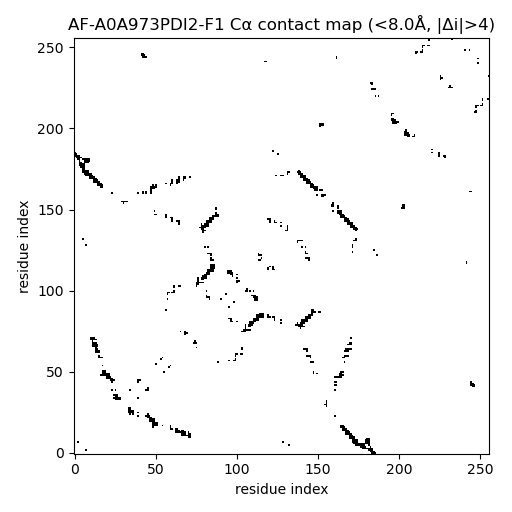 6.635 0.033 1.00 93.25 119 THR A C 1
ATOM 904 O O . THR A 1 119 ? -0.065 6.767 1.222 1.00 93.25 119 THR A O 1
ATOM 907 N N . GLY A 1 120 ? -0.556 5.984 -0.828 1.00 95.06 120 GLY A N 1
ATOM 908 C CA . GLY A 1 120 ? -1.904 5.509 -0.520 1.00 95.06 120 GLY A CA 1
ATOM 909 C C . GLY A 1 120 ? -1.971 4.612 0.715 1.00 95.06 120 GLY A C 1
ATOM 910 O O . GLY A 1 120 ? -2.869 4.790 1.532 1.00 95.06 120 GLY A O 1
ATOM 911 N N . PHE A 1 121 ? -0.992 3.721 0.908 1.00 96.69 121 PHE A N 1
ATOM 912 C CA . PHE A 1 121 ? -0.921 2.874 2.104 1.00 96.69 121 PHE A CA 1
ATOM 913 C C . PHE A 1 121 ? -0.833 3.696 3.397 1.00 96.69 121 PHE A C 1
ATOM 915 O O . PHE A 1 121 ? -1.600 3.469 4.329 1.00 96.69 121 PHE A O 1
ATOM 922 N N . VAL A 1 122 ? 0.054 4.695 3.449 1.00 95.50 122 VAL A N 1
ATOM 923 C CA . VAL A 1 122 ? 0.238 5.535 4.644 1.00 95.50 122 VAL A CA 1
ATOM 924 C C . VAL A 1 122 ? -0.998 6.409 4.886 1.00 95.50 122 VAL A C 1
ATOM 926 O O . VAL A 1 122 ? -1.423 6.569 6.030 1.00 95.50 122 VAL A O 1
ATOM 929 N N . HIS A 1 123 ? -1.643 6.905 3.820 1.00 95.69 123 HIS A N 1
ATOM 930 C CA . HIS A 1 123 ? -2.937 7.591 3.931 1.00 95.69 123 HIS A CA 1
ATOM 931 C C . HIS A 1 123 ? -4.003 6.668 4.534 1.00 95.69 123 HIS A C 1
ATOM 933 O O . HIS A 1 123 ? -4.702 7.064 5.465 1.00 95.69 123 HIS A O 1
ATOM 939 N N . ALA A 1 124 ? -4.106 5.434 4.034 1.00 97.62 124 ALA A N 1
ATOM 940 C CA . ALA A 1 124 ? -5.079 4.450 4.492 1.00 97.62 124 ALA A CA 1
ATOM 941 C C . ALA A 1 124 ? -4.864 4.070 5.962 1.00 97.62 124 ALA A C 1
ATOM 943 O O . ALA A 1 124 ? -5.825 4.049 6.730 1.00 97.62 124 ALA A O 1
ATOM 944 N N . VAL A 1 125 ? -3.610 3.854 6.376 1.00 97.25 125 VAL A N 1
ATOM 945 C CA . VAL A 1 125 ? -3.248 3.607 7.779 1.00 97.25 125 VAL A CA 1
ATOM 946 C C . VAL A 1 125 ? -3.675 4.779 8.654 1.00 97.25 125 VAL A C 1
ATOM 948 O O . VAL A 1 125 ? -4.319 4.565 9.679 1.00 97.25 125 VAL A O 1
ATOM 951 N N . GLN A 1 126 ? -3.366 6.016 8.254 1.00 95.75 126 GLN A N 1
ATOM 952 C CA . GLN A 1 126 ? -3.720 7.192 9.044 1.00 95.75 126 GLN A CA 1
ATOM 953 C C . GLN A 1 126 ? -5.237 7.378 9.155 1.00 95.75 126 GLN A C 1
ATOM 955 O O . GLN A 1 126 ? -5.738 7.649 10.245 1.00 95.75 126 GLN A O 1
ATOM 960 N N . VAL A 1 127 ? -5.978 7.188 8.061 1.00 96.75 127 VAL A N 1
ATOM 961 C CA . VAL A 1 127 ? -7.446 7.239 8.073 1.00 96.75 127 VAL A CA 1
ATOM 962 C C . VAL A 1 127 ? -8.018 6.158 8.995 1.00 96.75 127 VAL A C 1
ATOM 964 O O . VAL A 1 127 ? -8.839 6.469 9.859 1.00 96.75 127 VAL A O 1
ATOM 967 N N . ALA A 1 128 ? -7.548 4.914 8.877 1.00 97.62 128 ALA A N 1
ATOM 968 C CA . ALA A 1 128 ? -8.002 3.810 9.717 1.00 97.62 128 ALA A CA 1
ATOM 969 C C . ALA A 1 128 ? -7.700 4.052 11.203 1.00 97.62 128 ALA A C 1
ATOM 971 O O . ALA A 1 128 ? -8.591 3.913 12.042 1.00 97.62 128 ALA A O 1
ATOM 972 N N . ALA A 1 129 ? -6.481 4.490 11.527 1.00 96.50 129 ALA A N 1
ATOM 973 C CA . ALA A 1 129 ? -6.073 4.861 12.879 1.00 96.50 129 ALA A CA 1
ATOM 974 C C . ALA A 1 129 ? -6.981 5.953 13.462 1.00 96.50 129 ALA A C 1
ATOM 976 O O . ALA A 1 129 ? -7.521 5.796 14.558 1.00 96.50 129 ALA A O 1
ATOM 977 N N . SER A 1 130 ? -7.225 7.035 12.717 1.00 95.81 130 SER A N 1
ATOM 978 C CA . SER A 1 130 ? -8.130 8.103 13.149 1.00 95.81 130 SER A CA 1
ATOM 979 C C . SER A 1 130 ? -9.550 7.593 13.418 1.00 95.81 130 SER A C 1
ATOM 981 O O . SER A 1 130 ? -10.155 7.988 14.415 1.00 95.81 130 SER A O 1
ATOM 983 N N . MET A 1 131 ? -10.081 6.698 12.580 1.00 96.94 131 MET A N 1
ATOM 984 C CA . MET A 1 131 ? -11.425 6.137 12.763 1.00 96.94 131 MET A CA 1
ATOM 985 C C . MET A 1 131 ? -11.515 5.200 13.969 1.00 96.94 131 MET A C 1
ATOM 987 O O . MET A 1 131 ? -12.448 5.337 14.763 1.00 96.94 131 MET A O 1
ATOM 991 N N . LEU A 1 132 ? -10.533 4.310 14.153 1.00 95.88 132 LEU A N 1
ATOM 992 C CA . LEU A 1 132 ? -10.423 3.452 15.338 1.00 95.88 132 LEU A CA 1
ATOM 993 C C . LEU A 1 132 ? -10.374 4.290 16.622 1.00 95.88 132 LEU A C 1
ATOM 995 O O . LEU A 1 132 ? -11.035 3.979 17.615 1.00 95.88 132 LEU A O 1
ATOM 999 N N . MET A 1 133 ? -9.629 5.397 16.617 1.00 93.81 133 MET A N 1
ATOM 1000 C CA . MET A 1 133 ? -9.538 6.266 17.790 1.00 93.81 133 MET A CA 1
ATOM 1001 C C . MET A 1 133 ? -10.822 7.051 18.045 1.00 93.81 133 MET A C 1
ATOM 1003 O O . MET A 1 133 ? -11.268 7.112 19.193 1.00 93.81 133 MET A O 1
ATOM 1007 N N . ALA A 1 134 ? -11.447 7.589 16.998 1.00 94.94 134 ALA A N 1
ATOM 1008 C CA . ALA A 1 134 ? -12.660 8.394 17.114 1.00 94.94 134 ALA A CA 1
ATOM 1009 C C . ALA A 1 134 ? -13.903 7.573 17.500 1.00 94.94 134 ALA A C 1
ATOM 1011 O O . ALA A 1 134 ? -14.797 8.087 18.174 1.00 94.94 134 ALA A O 1
ATOM 1012 N N . GLN A 1 135 ? -13.982 6.304 17.090 1.00 93.88 135 GLN A N 1
ATOM 1013 C CA . GLN A 1 135 ? -15.177 5.482 17.270 1.00 93.88 135 GLN A CA 1
ATOM 1014 C C . GLN A 1 135 ? -14.942 4.348 18.266 1.00 93.88 135 GLN A C 1
ATOM 1016 O O . GLN A 1 135 ? -14.150 3.444 18.039 1.00 93.88 135 GLN A O 1
ATOM 1021 N N . ARG A 1 136 ? -15.707 4.333 19.365 1.00 89.12 136 ARG A N 1
ATOM 1022 C CA . ARG A 1 136 ? -15.587 3.290 20.404 1.00 89.12 136 ARG A CA 1
ATOM 1023 C C . ARG A 1 136 ? -15.914 1.873 19.924 1.00 89.12 136 ARG A C 1
ATOM 1025 O O . ARG A 1 136 ? -15.464 0.922 20.550 1.00 89.12 136 ARG A O 1
ATOM 1032 N N . LYS A 1 137 ? -16.736 1.736 18.879 1.00 92.81 137 LYS A N 1
ATOM 1033 C CA . LYS A 1 137 ? -17.184 0.433 18.369 1.00 92.81 137 LYS A CA 1
ATOM 1034 C C . LYS A 1 137 ? -16.173 -0.226 17.433 1.00 92.81 137 LYS A C 1
ATOM 1036 O O . LYS A 1 137 ? -16.216 -1.439 17.311 1.00 92.81 137 LYS A O 1
ATOM 1041 N N . LEU A 1 138 ? -15.293 0.552 16.801 1.00 96.75 138 LEU A N 1
ATOM 1042 C CA . LEU A 1 138 ? -14.285 0.014 15.896 1.00 96.75 138 LEU A CA 1
ATOM 1043 C C . LEU A 1 138 ? -13.069 -0.431 16.715 1.00 96.75 138 LEU A C 1
ATOM 1045 O O . LEU A 1 138 ? -12.489 0.365 17.459 1.00 96.75 138 LEU A O 1
ATOM 1049 N N . ARG A 1 139 ? -12.692 -1.701 16.587 1.00 96.50 139 ARG A N 1
ATOM 1050 C CA . ARG A 1 139 ? -11.534 -2.303 17.259 1.00 96.50 139 ARG A CA 1
ATOM 1051 C C . ARG A 1 139 ? -10.488 -2.799 16.272 1.00 96.50 139 ARG A C 1
ATOM 1053 O O . ARG A 1 139 ? -9.301 -2.714 16.583 1.00 96.50 139 ARG A O 1
ATOM 1060 N N . ARG A 1 140 ? -10.921 -3.299 15.114 1.00 97.94 140 ARG A N 1
ATOM 1061 C CA . ARG A 1 140 ? -10.069 -3.939 14.107 1.00 97.94 140 ARG A CA 1
ATOM 1062 C C . ARG A 1 140 ? -10.297 -3.332 12.734 1.00 97.94 140 ARG A C 1
ATOM 1064 O O . ARG A 1 140 ? -11.415 -3.352 12.218 1.00 97.94 140 ARG A O 1
ATOM 1071 N N . ALA A 1 141 ? -9.222 -2.840 12.133 1.00 98.69 141 ALA A N 1
ATOM 1072 C CA . ALA A 1 141 ? -9.206 -2.411 10.747 1.00 98.69 141 ALA A CA 1
ATOM 1073 C C . ALA A 1 141 ? -8.270 -3.297 9.923 1.00 98.69 141 ALA A C 1
ATOM 1075 O O . ALA A 1 141 ? -7.150 -3.579 10.341 1.00 98.69 141 ALA A O 1
ATOM 1076 N N . VAL A 1 142 ? -8.704 -3.686 8.730 1.00 98.81 142 VAL A N 1
ATOM 1077 C CA . VAL A 1 142 ? -7.828 -4.238 7.699 1.00 98.81 142 VAL A CA 1
ATOM 1078 C C . VAL A 1 142 ? -7.518 -3.118 6.717 1.00 98.81 142 VAL A C 1
ATOM 1080 O O . VAL A 1 142 ? -8.408 -2.584 6.053 1.00 98.81 142 VAL A O 1
ATOM 1083 N N . VAL A 1 143 ? -6.247 -2.741 6.642 1.00 98.81 143 VAL A N 1
ATOM 1084 C CA . VAL A 1 143 ? -5.756 -1.718 5.718 1.00 98.81 143 VAL A CA 1
ATOM 1085 C C . VAL A 1 143 ? -5.012 -2.414 4.596 1.00 98.81 143 VAL A C 1
ATOM 1087 O O . VAL A 1 143 ? -4.066 -3.154 4.853 1.00 98.81 143 VAL A O 1
ATOM 1090 N N . ILE A 1 144 ? -5.437 -2.182 3.360 1.00 98.75 144 ILE A N 1
ATOM 1091 C CA . ILE A 1 144 ? -4.944 -2.888 2.178 1.00 98.75 144 ILE A CA 1
ATOM 1092 C C . ILE A 1 144 ? -4.389 -1.861 1.200 1.00 98.75 144 ILE A C 1
ATOM 1094 O O . ILE A 1 144 ? -5.009 -0.829 0.980 1.00 98.75 144 ILE A O 1
ATOM 1098 N N . ALA A 1 145 ? -3.246 -2.144 0.590 1.00 97.88 145 ALA A N 1
ATOM 1099 C CA . ALA A 1 145 ? -2.770 -1.459 -0.602 1.00 97.88 145 ALA A CA 1
ATOM 1100 C C . ALA A 1 145 ? -2.618 -2.493 -1.716 1.00 97.88 145 ALA A C 1
ATOM 1102 O O . ALA A 1 145 ? -1.876 -3.460 -1.551 1.00 97.88 145 ALA A O 1
ATOM 1103 N N . ALA A 1 146 ? -3.337 -2.322 -2.821 1.00 97.12 146 ALA A N 1
ATOM 1104 C CA . ALA A 1 146 ? -3.302 -3.251 -3.943 1.00 97.12 146 ALA A CA 1
ATOM 1105 C C . ALA A 1 146 ? -3.280 -2.478 -5.255 1.00 97.12 146 ALA A C 1
ATOM 1107 O O . ALA A 1 146 ? -4.097 -1.584 -5.457 1.00 97.12 146 ALA A O 1
ATOM 1108 N N . ASP A 1 147 ? -2.364 -2.839 -6.149 1.00 95.88 147 ASP A N 1
ATOM 1109 C CA . ASP A 1 147 ? -2.226 -2.171 -7.434 1.00 95.88 147 ASP A CA 1
ATOM 1110 C C . ASP A 1 147 ? -1.747 -3.124 -8.537 1.00 95.88 147 ASP A C 1
ATOM 1112 O O . ASP A 1 147 ? -0.944 -4.032 -8.312 1.00 95.88 147 ASP A O 1
ATOM 1116 N N . ARG A 1 148 ? -2.228 -2.874 -9.760 1.00 95.25 148 ARG A N 1
ATOM 1117 C CA . ARG A 1 148 ? -1.781 -3.485 -11.016 1.00 95.25 148 ARG A CA 1
ATOM 1118 C C . ARG A 1 148 ? -1.037 -2.468 -11.892 1.00 95.25 148 ARG A C 1
ATOM 1120 O O . ARG A 1 148 ? -1.534 -2.046 -12.944 1.00 95.25 148 ARG A O 1
ATOM 1127 N N . PHE A 1 149 ? 0.128 -1.999 -11.434 1.00 93.81 149 PHE A N 1
ATOM 1128 C CA . PHE A 1 149 ? 0.889 -0.952 -12.127 1.00 93.81 149 PHE A CA 1
ATOM 1129 C C . PHE A 1 149 ? 1.433 -1.382 -13.492 1.00 93.81 149 PHE A C 1
ATOM 1131 O O . PHE A 1 149 ? 1.652 -0.508 -14.336 1.00 93.81 149 PHE A O 1
ATOM 1138 N N . THR A 1 150 ? 1.567 -2.681 -13.776 1.00 93.81 150 THR A N 1
ATOM 1139 C CA . THR A 1 150 ? 1.947 -3.168 -15.114 1.00 93.81 150 THR A CA 1
ATOM 1140 C C . THR A 1 150 ? 0.983 -2.662 -16.193 1.00 93.81 150 THR A C 1
ATOM 1142 O O . THR A 1 150 ? 1.403 -2.349 -17.305 1.00 93.81 150 THR A O 1
ATOM 1145 N N . ARG A 1 151 ? -0.301 -2.462 -15.856 1.00 92.06 151 ARG A N 1
ATOM 1146 C CA . ARG A 1 151 ? -1.329 -1.899 -16.756 1.00 92.06 151 ARG A CA 1
ATOM 1147 C C . ARG A 1 151 ? -1.214 -0.387 -16.962 1.00 92.06 151 ARG A C 1
ATOM 1149 O O . ARG A 1 151 ? -1.914 0.174 -17.801 1.00 92.06 151 ARG A O 1
ATOM 1156 N N . ARG A 1 152 ? -0.375 0.286 -16.174 1.00 92.50 152 ARG A N 1
ATOM 1157 C CA . ARG A 1 152 ? -0.175 1.745 -16.174 1.00 92.50 152 ARG A CA 1
ATOM 1158 C C . ARG A 1 152 ? 1.228 2.151 -16.634 1.00 92.50 152 ARG A C 1
ATOM 1160 O O . ARG A 1 152 ? 1.481 3.344 -16.826 1.00 92.50 152 ARG A O 1
ATOM 1167 N N . ALA A 1 153 ? 2.110 1.183 -16.877 1.00 91.38 153 ALA A N 1
ATOM 1168 C CA . ALA A 1 153 ? 3.439 1.374 -17.442 1.00 91.38 153 ALA A CA 1
ATOM 1169 C C . ALA A 1 153 ? 3.380 1.527 -18.969 1.00 91.38 153 ALA A C 1
ATOM 1171 O O . ALA A 1 153 ? 2.977 0.605 -19.670 1.00 91.38 153 ALA A O 1
ATOM 1172 N N . ARG A 1 154 ? 3.790 2.685 -19.507 1.00 91.00 154 ARG A N 1
ATOM 1173 C CA . ARG A 1 154 ? 3.751 2.918 -20.960 1.00 91.00 154 ARG A CA 1
ATOM 1174 C C . ARG A 1 154 ? 4.679 1.936 -21.696 1.00 91.00 154 ARG A C 1
ATOM 1176 O O . ARG A 1 154 ? 5.878 1.952 -21.399 1.00 91.00 154 ARG A O 1
ATOM 1183 N N . PRO A 1 155 ? 4.190 1.209 -22.717 1.00 90.69 155 PRO A N 1
ATOM 1184 C CA . PRO A 1 155 ? 5.038 0.364 -23.548 1.00 90.69 155 PRO A CA 1
ATOM 1185 C C . PRO A 1 155 ? 6.200 1.130 -24.199 1.00 90.69 155 PRO A C 1
ATOM 1187 O O . PRO A 1 155 ? 6.046 2.282 -24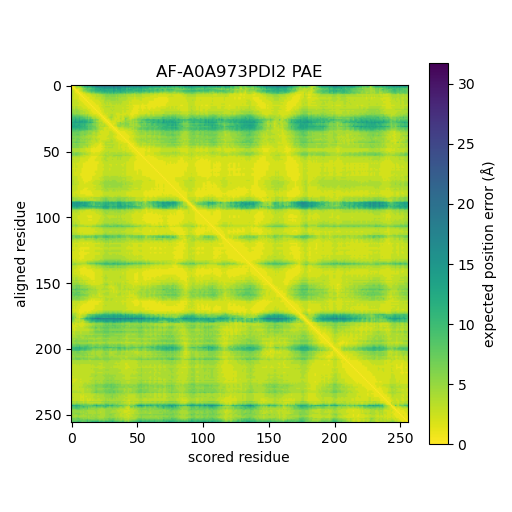.629 1.00 90.69 155 PRO A O 1
ATOM 1190 N N . GLY A 1 156 ? 7.371 0.498 -24.254 1.00 88.06 156 GLY A N 1
ATOM 1191 C CA . GLY A 1 156 ? 8.617 1.046 -24.796 1.00 88.06 156 GLY A CA 1
ATOM 1192 C C . GLY A 1 156 ? 9.338 2.026 -23.860 1.00 88.06 156 GLY A C 1
ATOM 1193 O O . GLY A 1 156 ? 10.234 2.761 -24.295 1.00 88.06 156 GLY A O 1
ATOM 1194 N N . THR A 1 157 ? 8.952 2.088 -22.581 1.00 88.94 157 THR A N 1
ATOM 1195 C CA . THR A 1 157 ? 9.559 2.988 -21.584 1.00 88.94 157 THR A CA 1
ATOM 1196 C C . THR A 1 157 ? 10.202 2.215 -20.442 1.00 88.94 157 THR A C 1
ATOM 1198 O O . THR A 1 157 ? 9.823 1.084 -20.154 1.00 88.94 157 THR A O 1
ATOM 1201 N N . ARG A 1 158 ? 11.130 2.863 -19.721 1.00 86.56 158 ARG A N 1
ATOM 1202 C CA . ARG A 1 158 ? 11.775 2.269 -18.536 1.00 86.56 158 ARG A CA 1
ATOM 1203 C C . ARG A 1 158 ? 10.773 1.897 -17.434 1.00 86.56 158 ARG A C 1
ATOM 1205 O O . ARG A 1 158 ? 11.110 1.093 -16.578 1.00 86.56 158 ARG A O 1
ATOM 1212 N N . GLY A 1 159 ? 9.550 2.440 -17.466 1.00 87.50 159 GLY A N 1
ATOM 1213 C CA . GLY A 1 159 ? 8.490 2.075 -16.527 1.00 87.50 159 GLY A CA 1
ATOM 1214 C C . GLY A 1 159 ? 8.151 0.581 -16.552 1.00 87.50 159 GLY A C 1
ATOM 1215 O O . GLY A 1 159 ? 7.850 0.023 -15.504 1.00 87.50 159 GLY A O 1
ATOM 1216 N N . GLU A 1 160 ? 8.284 -0.089 -17.702 1.00 88.56 160 GLU A N 1
ATOM 1217 C CA . GLU A 1 160 ? 8.065 -1.542 -17.829 1.00 88.56 160 GLU A CA 1
ATOM 1218 C C . GLU A 1 160 ? 9.077 -2.390 -17.046 1.00 88.56 160 GLU A C 1
ATOM 1220 O O . GLU A 1 160 ? 8.854 -3.582 -16.865 1.00 88.56 160 GLU A O 1
ATOM 1225 N N . LEU A 1 161 ? 10.183 -1.788 -16.595 1.00 88.81 161 LEU A N 1
ATOM 1226 C CA . LEU A 1 161 ? 11.194 -2.456 -15.776 1.00 88.81 161 LEU A CA 1
ATOM 1227 C C . LEU A 1 161 ? 10.976 -2.272 -14.271 1.00 88.81 161 LEU A C 1
ATOM 1229 O O . LEU A 1 161 ? 11.670 -2.897 -13.483 1.00 88.81 161 LEU A O 1
ATOM 1233 N N . VAL A 1 162 ? 10.079 -1.371 -13.862 1.00 89.12 162 VAL A N 1
ATOM 1234 C CA . VAL A 1 162 ? 9.943 -0.946 -12.456 1.00 89.12 162 VAL A CA 1
ATOM 1235 C C . VAL A 1 162 ? 8.546 -1.231 -11.915 1.00 89.12 162 VAL A C 1
ATOM 1237 O O . VAL A 1 162 ? 8.386 -1.588 -10.752 1.00 89.12 162 VAL A O 1
ATOM 1240 N N . PHE A 1 163 ? 7.522 -1.077 -12.750 1.00 91.75 163 PHE A N 1
ATOM 1241 C CA . PHE A 1 163 ? 6.130 -1.176 -12.335 1.00 91.75 163 PHE A CA 1
ATOM 1242 C C . PHE A 1 163 ? 5.634 -2.623 -12.342 1.00 91.75 163 PHE A C 1
ATOM 1244 O O . PHE A 1 163 ? 5.289 -3.161 -13.393 1.00 91.75 163 PHE A O 1
ATOM 1251 N N . GLY A 1 164 ? 5.582 -3.226 -11.154 1.00 94.50 164 GLY A N 1
ATOM 1252 C CA . GLY A 1 164 ? 4.973 -4.531 -10.906 1.00 94.50 164 GLY A CA 1
ATOM 1253 C C . GLY A 1 164 ? 3.584 -4.448 -10.271 1.00 94.50 164 GLY A C 1
ATOM 1254 O O . GLY A 1 164 ? 3.128 -3.387 -9.846 1.00 94.50 164 GLY A O 1
ATOM 1255 N N . ASP A 1 165 ? 2.937 -5.601 -10.176 1.00 97.19 165 ASP A N 1
ATOM 1256 C CA . ASP A 1 165 ? 1.627 -5.780 -9.558 1.00 97.19 165 ASP A CA 1
ATOM 1257 C C . ASP A 1 165 ? 1.780 -6.498 -8.213 1.00 97.19 165 ASP A C 1
ATOM 1259 O O . ASP A 1 165 ? 2.556 -7.451 -8.102 1.00 97.19 165 ASP A O 1
ATOM 1263 N N . ALA A 1 166 ? 1.052 -6.054 -7.188 1.00 97.56 166 ALA A N 1
ATOM 1264 C CA . ALA A 1 166 ? 1.062 -6.680 -5.867 1.00 97.56 166 ALA A CA 1
ATOM 1265 C C . ALA A 1 166 ? -0.104 -6.195 -4.998 1.00 97.56 166 ALA A C 1
ATOM 1267 O O . ALA A 1 166 ? -0.716 -5.156 -5.261 1.00 97.56 166 ALA A O 1
ATOM 1268 N N . ALA A 1 167 ? -0.345 -6.913 -3.903 1.00 98.25 167 ALA A N 1
ATOM 1269 C CA . ALA A 1 167 ? -1.119 -6.415 -2.776 1.00 98.25 167 ALA A CA 1
ATOM 1270 C C . ALA A 1 167 ? -0.385 -6.645 -1.451 1.00 98.25 167 ALA A C 1
ATOM 1272 O O . ALA A 1 167 ? 0.271 -7.666 -1.254 1.00 98.25 167 ALA A O 1
ATOM 1273 N N . GLY A 1 168 ? -0.531 -5.704 -0.527 1.00 98.44 168 GLY A N 1
ATOM 1274 C CA . GLY A 1 168 ? -0.102 -5.802 0.863 1.00 98.44 168 GLY A CA 1
ATOM 1275 C C . GLY A 1 168 ? -1.249 -5.412 1.784 1.00 98.44 168 GLY A C 1
ATOM 1276 O O . GLY A 1 168 ? -2.056 -4.550 1.445 1.00 98.44 168 GLY A O 1
ATOM 1277 N N . ALA A 1 169 ? -1.335 -6.041 2.949 1.00 98.81 169 ALA A N 1
ATOM 1278 C CA . ALA A 1 169 ? -2.339 -5.720 3.948 1.00 98.81 169 ALA A CA 1
ATOM 1279 C C . ALA A 1 169 ? -1.752 -5.769 5.355 1.00 98.81 169 ALA A C 1
ATOM 1281 O O . ALA A 1 169 ? -0.861 -6.570 5.647 1.00 98.81 169 ALA A O 1
ATOM 1282 N N . VAL A 1 170 ? -2.293 -4.936 6.236 1.00 98.75 170 VAL A N 1
ATOM 1283 C CA . VAL A 1 170 ? -2.025 -4.979 7.672 1.00 98.75 170 VAL A CA 1
ATOM 1284 C C . VAL A 1 170 ? -3.332 -5.024 8.446 1.00 98.75 170 VAL A C 1
ATOM 1286 O O . VAL A 1 170 ? -4.331 -4.429 8.038 1.00 98.75 170 VAL A O 1
ATOM 1289 N N . VAL A 1 171 ? -3.308 -5.709 9.585 1.00 98.75 171 VAL A N 1
ATOM 1290 C CA . VAL A 1 171 ? -4.361 -5.607 10.596 1.00 98.75 171 VAL A CA 1
ATOM 1291 C C . VAL A 1 171 ? -3.916 -4.559 11.603 1.00 98.75 171 VAL A C 1
ATOM 1293 O O . VAL A 1 171 ? -2.864 -4.705 12.224 1.00 98.75 171 VAL A O 1
ATOM 1296 N N . LEU A 1 172 ? -4.692 -3.486 11.720 1.00 97.88 172 LEU A N 1
ATOM 1297 C CA . LEU A 1 172 ? -4.508 -2.437 12.710 1.00 97.88 172 LEU A CA 1
ATOM 1298 C C . LEU A 1 172 ? -5.538 -2.631 13.822 1.00 97.88 172 LEU A C 1
ATOM 1300 O O . LEU A 1 172 ? -6.747 -2.598 13.581 1.00 97.88 172 LEU A O 1
ATOM 1304 N N . GLU A 1 173 ? -5.051 -2.809 15.042 1.00 96.31 173 GLU A N 1
ATOM 1305 C CA . GLU A 1 173 ? -5.878 -3.039 16.219 1.00 96.31 173 GLU A CA 1
ATOM 1306 C C . GLU A 1 173 ? -5.758 -1.924 17.231 1.00 96.31 173 GLU A C 1
ATOM 1308 O O . GLU A 1 173 ? -4.671 -1.415 17.497 1.00 96.31 173 GLU A O 1
ATOM 1313 N N . LYS A 1 174 ? -6.896 -1.601 17.840 1.00 94.00 174 LYS A N 1
ATOM 1314 C CA . LYS A 1 174 ? -6.972 -0.734 19.006 1.00 94.00 174 LYS A CA 1
ATOM 1315 C C . LYS A 1 174 ? -6.936 -1.573 20.280 1.00 94.00 174 LYS A C 1
ATOM 1317 O O . LYS A 1 174 ? -7.913 -2.249 20.615 1.00 94.00 174 LYS A O 1
ATOM 1322 N N . GLY A 1 175 ? -5.809 -1.510 20.980 1.00 88.06 175 GLY A N 1
ATOM 1323 C CA . GLY A 1 175 ? -5.632 -2.079 22.312 1.00 88.06 175 GLY A CA 1
ATOM 1324 C C . GLY A 1 175 ? -5.884 -1.073 23.435 1.00 88.06 175 GLY A C 1
ATOM 1325 O O . GLY A 1 175 ? -6.390 0.029 23.219 1.00 88.06 175 GLY A O 1
ATOM 1326 N N . GLU A 1 176 ? -5.500 -1.472 24.645 1.00 86.50 176 GLU A N 1
ATOM 1327 C CA . GLU A 1 176 ? -5.393 -0.553 25.778 1.00 86.50 176 GLU A CA 1
ATOM 1328 C C . GLU A 1 176 ? -4.225 0.428 25.570 1.00 86.50 176 GLU A C 1
ATOM 1330 O O . GLU A 1 176 ? -3.239 0.061 24.911 1.00 86.50 176 GLU A O 1
ATOM 1335 N N . PRO A 1 177 ? -4.311 1.646 26.138 1.00 83.62 177 PRO A N 1
ATOM 1336 C CA . PRO A 1 177 ? -3.230 2.623 26.099 1.00 83.62 177 PRO A CA 1
ATOM 1337 C C . PRO A 1 177 ? -1.890 2.034 26.550 1.00 83.62 177 PRO A C 1
ATOM 1339 O O . PRO A 1 177 ? -1.746 1.565 27.679 1.00 83.62 177 PRO A O 1
ATOM 1342 N N . GLU A 1 178 ? -0.898 2.067 25.666 1.00 84.19 178 GLU A N 1
ATOM 1343 C CA . GLU A 1 178 ? 0.468 1.619 25.929 1.00 84.19 178 GLU A CA 1
ATOM 1344 C C . GLU A 1 178 ? 1.429 2.450 25.081 1.00 84.19 178 GLU A C 1
ATOM 1346 O O . GLU A 1 178 ? 1.071 2.874 23.985 1.00 84.19 178 GLU A O 1
ATOM 1351 N N . LEU A 1 179 ? 2.658 2.640 25.568 1.00 80.38 179 LEU A N 1
ATOM 1352 C CA . LEU A 1 179 ? 3.724 3.374 24.880 1.00 80.38 179 LEU A CA 1
ATOM 1353 C C . LEU A 1 179 ? 4.341 2.609 23.690 1.00 80.38 179 LEU A C 1
ATOM 1355 O O . LEU A 1 179 ? 5.493 2.844 23.334 1.00 80.38 179 LEU A O 1
ATOM 135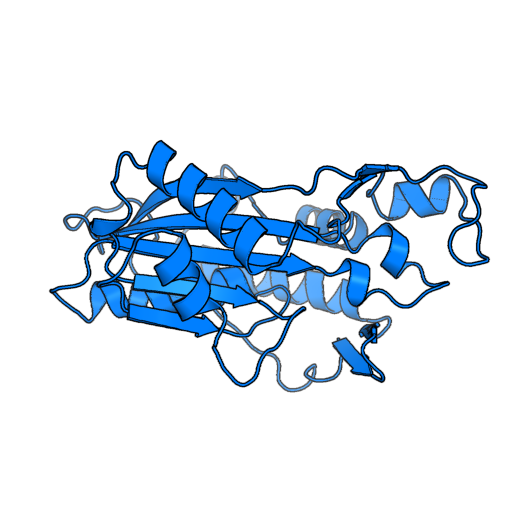9 N N . THR A 1 180 ? 3.603 1.684 23.077 1.00 80.06 180 THR A N 1
ATOM 1360 C CA . THR A 1 180 ? 4.066 0.813 21.989 1.00 80.06 180 THR A CA 1
ATOM 1361 C C . THR A 1 180 ? 3.088 0.835 20.815 1.00 80.06 180 THR A C 1
ATOM 1363 O O . THR A 1 180 ? 1.899 1.106 20.978 1.00 80.06 180 THR A O 1
ATOM 1366 N N . GLY A 1 181 ? 3.589 0.539 19.612 1.00 89.94 181 GLY A N 1
ATOM 1367 C CA . GLY A 1 181 ? 2.788 0.510 18.388 1.00 89.94 181 GLY A CA 1
ATOM 1368 C C . GLY A 1 181 ? 2.955 1.760 17.523 1.00 89.94 181 GLY A C 1
ATOM 1369 O O . GLY A 1 181 ? 4.073 2.221 17.301 1.00 89.94 181 GLY A O 1
ATOM 1370 N N . LEU A 1 182 ? 1.854 2.273 16.971 1.00 91.56 182 LEU A N 1
ATOM 1371 C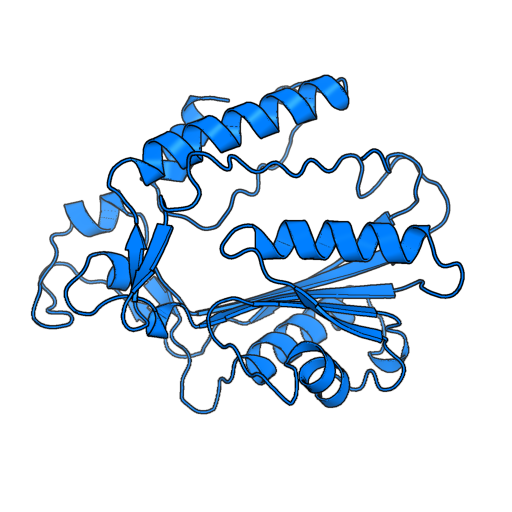 CA . LEU A 1 182 ? 1.879 3.411 16.053 1.00 91.56 182 LEU A CA 1
ATOM 1372 C C . LEU A 1 182 ? 2.059 4.723 16.831 1.00 91.56 182 LEU A C 1
ATOM 1374 O O . LEU A 1 182 ? 1.136 5.191 17.486 1.00 91.56 182 LEU A O 1
ATOM 1378 N N . TRP A 1 183 ? 3.244 5.325 16.740 1.00 90.38 183 TRP A N 1
ATOM 1379 C CA . TRP A 1 183 ? 3.611 6.506 17.529 1.00 90.38 183 TRP A CA 1
ATOM 1380 C C . TRP A 1 183 ? 3.275 7.837 16.867 1.00 90.38 183 TRP A C 1
ATOM 1382 O O . TRP A 1 183 ? 2.458 8.604 17.373 1.00 90.38 183 TRP A O 1
ATOM 1392 N N . HIS A 1 184 ? 3.906 8.122 15.733 1.00 89.75 184 HIS A N 1
ATOM 1393 C CA . HIS A 1 184 ? 3.733 9.373 15.014 1.00 89.75 184 HIS A CA 1
ATOM 1394 C C . HIS A 1 184 ? 3.455 9.081 13.549 1.00 89.75 184 HIS A C 1
ATOM 1396 O O . HIS A 1 184 ? 4.028 8.171 12.956 1.00 89.75 184 HIS A O 1
ATOM 1402 N N . SER A 1 185 ? 2.565 9.877 12.970 1.00 90.06 185 SER A N 1
ATOM 1403 C CA . SER A 1 185 ? 2.306 9.869 11.536 1.00 90.06 185 SER A CA 1
ATOM 1404 C C . SER A 1 185 ? 2.302 11.294 11.016 1.00 90.06 185 SER A C 1
ATOM 1406 O O . SER A 1 185 ? 1.684 12.190 11.614 1.00 90.06 185 SER A O 1
ATOM 1408 N N . LEU A 1 186 ? 2.996 11.494 9.902 1.00 91.62 186 LEU A N 1
ATOM 1409 C CA . LEU A 1 186 ? 3.106 12.763 9.208 1.00 91.62 186 LEU A CA 1
ATOM 1410 C C . LEU A 1 186 ? 2.704 12.549 7.753 1.00 91.62 186 LEU A C 1
ATOM 1412 O O . LEU A 1 186 ? 3.306 11.748 7.045 1.00 91.62 186 LEU A O 1
ATOM 1416 N N . LEU A 1 187 ? 1.683 13.285 7.323 1.00 91.12 187 LEU A N 1
ATOM 1417 C CA . LEU A 1 187 ? 1.300 13.393 5.923 1.00 91.12 187 LEU A CA 1
ATOM 1418 C C . LEU A 1 187 ? 1.578 14.819 5.468 1.00 91.12 187 LEU A C 1
ATOM 1420 O O . LEU A 1 187 ? 1.221 15.771 6.163 1.00 91.12 187 LEU A O 1
ATOM 1424 N N . GLY A 1 188 ? 2.195 14.944 4.302 1.00 89.44 188 GLY A N 1
ATOM 1425 C CA . GLY A 1 188 ? 2.473 16.211 3.644 1.00 89.44 188 GLY A CA 1
ATOM 1426 C C . GLY A 1 188 ? 2.021 16.165 2.191 1.00 89.44 188 GLY A C 1
ATOM 1427 O O . GLY A 1 188 ? 1.883 15.094 1.602 1.00 89.44 188 GLY A O 1
ATOM 1428 N N . CYS A 1 189 ? 1.781 17.338 1.619 1.00 91.31 189 CYS A N 1
ATOM 1429 C CA . CYS A 1 189 ? 1.485 17.505 0.205 1.00 91.31 189 CYS A CA 1
ATOM 1430 C C . CYS A 1 189 ? 2.158 18.791 -0.266 1.00 91.31 189 CYS A C 1
ATOM 1432 O O . CYS A 1 189 ? 1.939 19.846 0.331 1.00 91.31 189 CYS A O 1
ATOM 1434 N N . ASP A 1 190 ? 2.959 18.696 -1.324 1.00 92.44 190 ASP A N 1
ATOM 1435 C CA . ASP A 1 190 ? 3.470 19.865 -2.029 1.00 92.44 190 ASP A CA 1
ATOM 1436 C C . ASP A 1 190 ? 2.586 20.125 -3.250 1.00 92.44 190 ASP A C 1
ATOM 1438 O O . ASP A 1 190 ? 2.681 19.454 -4.278 1.00 92.44 190 ASP A O 1
ATOM 1442 N N . ALA A 1 191 ? 1.676 21.089 -3.116 1.00 92.75 191 ALA A N 1
ATOM 1443 C CA . ALA A 1 191 ? 0.728 21.416 -4.172 1.00 92.75 191 ALA A CA 1
ATOM 1444 C C . ALA A 1 191 ? 1.399 22.044 -5.407 1.00 92.75 191 ALA A C 1
ATOM 1446 O O . ALA A 1 191 ? 0.803 22.016 -6.484 1.00 92.75 191 ALA A O 1
ATOM 1447 N N . ALA A 1 192 ? 2.613 22.594 -5.277 1.00 94.50 192 ALA A N 1
ATOM 1448 C CA . ALA A 1 192 ? 3.353 23.129 -6.418 1.00 94.50 192 ALA A CA 1
ATOM 1449 C C . ALA A 1 192 ? 3.851 22.011 -7.352 1.00 94.50 192 ALA A C 1
ATOM 1451 O O . ALA A 1 192 ? 4.002 22.234 -8.549 1.00 94.50 192 ALA A O 1
ATOM 1452 N N . GLU A 1 193 ? 4.022 20.801 -6.817 1.00 94.69 193 GLU A N 1
ATOM 1453 C CA . GLU A 1 193 ? 4.520 19.611 -7.517 1.00 94.69 193 GLU A CA 1
ATOM 1454 C C . GLU A 1 193 ? 3.385 18.671 -7.973 1.00 94.69 193 GLU A C 1
ATOM 1456 O O . GLU A 1 193 ? 3.606 17.505 -8.309 1.00 94.69 193 GLU A O 1
ATOM 1461 N N . ALA A 1 194 ? 2.136 19.155 -7.987 1.00 92.06 194 ALA A N 1
ATOM 1462 C CA . ALA A 1 194 ? 0.946 18.337 -8.234 1.00 92.06 194 ALA A CA 1
ATOM 1463 C C . ALA A 1 194 ? 0.928 17.633 -9.606 1.00 92.06 194 ALA A C 1
ATOM 1465 O O . ALA A 1 194 ? 0.243 16.624 -9.772 1.00 92.06 194 ALA A O 1
ATOM 1466 N N . ASP A 1 195 ? 1.656 18.151 -10.597 1.00 92.44 195 ASP A N 1
ATOM 1467 C CA . ASP A 1 195 ? 1.747 17.590 -11.947 1.00 92.44 195 ASP A CA 1
ATOM 1468 C C . ASP A 1 195 ? 3.075 16.854 -12.215 1.00 92.44 195 ASP A C 1
ATOM 1470 O O . ASP A 1 195 ? 3.331 16.444 -13.352 1.00 92.44 195 ASP A O 1
ATOM 1474 N N . THR A 1 196 ? 3.909 16.655 -11.186 1.00 94.38 196 THR A N 1
ATOM 1475 C CA . THR A 1 196 ? 5.215 15.982 -11.302 1.00 94.38 196 THR A CA 1
ATOM 1476 C C . THR A 1 196 ? 5.081 14.509 -11.673 1.00 94.38 196 THR A C 1
ATOM 1478 O O . THR A 1 196 ? 5.920 13.970 -12.398 1.00 94.38 196 THR A O 1
ATOM 1481 N N . VAL A 1 197 ? 3.973 13.871 -11.288 1.00 91.25 197 VAL A N 1
ATOM 1482 C CA . VAL A 1 197 ? 3.548 12.583 -11.845 1.00 91.25 197 VAL A CA 1
ATOM 1483 C C . VAL A 1 197 ? 2.121 12.706 -12.351 1.00 91.25 197 VAL A C 1
ATOM 1485 O O . VAL A 1 197 ? 1.188 12.899 -11.577 1.00 91.25 197 VAL A O 1
ATOM 1488 N N . ALA A 1 198 ? 1.939 12.545 -13.659 1.00 91.00 198 ALA A N 1
ATOM 1489 C CA . ALA A 1 198 ? 0.622 12.557 -14.282 1.00 91.00 198 ALA A CA 1
ATOM 1490 C C . ALA A 1 198 ? 0.303 11.209 -14.932 1.00 91.00 198 ALA A C 1
ATOM 1492 O O . ALA A 1 198 ? 1.198 10.494 -15.383 1.00 91.00 198 ALA A O 1
ATOM 1493 N N . ALA A 1 199 ? -0.986 10.895 -15.062 1.00 88.19 199 ALA A N 1
ATOM 1494 C CA . ALA A 1 199 ? -1.450 9.866 -15.982 1.00 88.19 199 ALA A CA 1
ATOM 1495 C C . ALA A 1 199 ? -2.118 10.516 -17.193 1.00 88.19 199 ALA A C 1
ATOM 1497 O O . ALA A 1 199 ? -3.088 11.259 -17.051 1.00 88.19 199 ALA A O 1
ATOM 1498 N N . ARG A 1 200 ? -1.598 10.242 -18.392 1.00 84.19 200 ARG A N 1
ATOM 1499 C CA . ARG A 1 200 ? -2.172 10.714 -19.661 1.00 84.19 200 ARG A CA 1
ATOM 1500 C C . ARG A 1 200 ? -2.369 9.527 -20.588 1.00 84.19 200 ARG A C 1
ATOM 1502 O O . ARG A 1 200 ? -1.442 8.739 -20.787 1.00 84.19 200 ARG A O 1
ATOM 1509 N N . ASP A 1 201 ? -3.576 9.409 -21.132 1.00 87.12 201 ASP A N 1
ATOM 1510 C CA . ASP A 1 201 ? -3.999 8.283 -21.976 1.00 87.12 201 ASP A CA 1
ATOM 1511 C C . ASP A 1 201 ? -3.874 6.926 -21.257 1.00 87.12 201 ASP A C 1
ATOM 1513 O O . ASP A 1 201 ? -3.530 5.915 -21.857 1.00 87.12 201 ASP A O 1
ATOM 1517 N N . GLY A 1 202 ? -4.097 6.920 -19.937 1.00 86.56 202 GLY A N 1
ATOM 1518 C CA . GLY A 1 202 ? -4.004 5.728 -19.088 1.00 86.56 202 GLY A CA 1
ATOM 1519 C C . GLY A 1 202 ? -2.599 5.385 -18.581 1.00 86.56 202 GLY A C 1
ATOM 1520 O O . GLY A 1 202 ? -2.492 4.539 -17.695 1.00 86.56 202 GLY A O 1
ATOM 1521 N N . TRP A 1 203 ? -1.557 6.071 -19.064 1.00 91.50 203 TRP A N 1
ATOM 1522 C CA . TRP A 1 203 ? -0.155 5.771 -18.759 1.00 91.50 203 TRP A CA 1
ATOM 1523 C C . TRP A 1 203 ? 0.490 6.778 -17.810 1.00 91.50 203 TRP A C 1
ATOM 1525 O O . TRP A 1 203 ? 0.316 7.987 -17.987 1.00 91.50 203 TRP A O 1
ATOM 1535 N N . LEU A 1 204 ? 1.307 6.284 -16.875 1.00 91.50 204 LEU A N 1
ATOM 1536 C CA . LEU A 1 204 ? 2.148 7.109 -16.006 1.00 91.50 204 LEU A CA 1
ATOM 1537 C C . LEU A 1 204 ? 3.206 7.877 -16.810 1.00 91.50 204 LEU A C 1
ATOM 1539 O O . LEU A 1 204 ? 3.873 7.327 -17.689 1.00 91.50 204 LEU A O 1
ATOM 1543 N N . ARG A 1 205 ? 3.364 9.161 -16.488 1.00 90.88 205 ARG A N 1
ATOM 1544 C CA . ARG A 1 205 ? 4.349 10.080 -17.067 1.00 90.88 205 ARG A CA 1
ATOM 1545 C C . ARG A 1 205 ? 4.963 10.926 -15.945 1.00 90.88 205 ARG A C 1
ATOM 1547 O O . ARG A 1 205 ? 4.430 11.996 -15.646 1.00 90.88 205 ARG A O 1
ATOM 1554 N N . PRO A 1 206 ? 6.028 10.437 -15.290 1.00 91.50 206 PRO A N 1
ATOM 1555 C CA . PRO A 1 206 ? 6.782 11.237 -14.335 1.00 91.50 206 PRO A CA 1
ATOM 1556 C C . PRO A 1 206 ? 7.645 12.277 -15.062 1.00 91.50 206 PRO A C 1
ATOM 1558 O O . PRO A 1 206 ? 8.131 12.017 -16.168 1.00 91.50 206 PRO A O 1
ATOM 1561 N N . LYS A 1 207 ? 7.854 13.439 -14.442 1.00 93.75 207 LYS A N 1
ATOM 1562 C CA . LYS A 1 207 ? 8.867 14.406 -14.880 1.00 93.75 207 LYS A CA 1
ATOM 1563 C C . LYS A 1 207 ? 10.278 13.949 -14.454 1.00 93.75 207 LYS A C 1
ATOM 1565 O O . LYS A 1 207 ? 10.390 13.166 -13.506 1.00 93.75 207 LYS A O 1
ATOM 1570 N N . PRO A 1 208 ? 11.351 14.398 -15.133 1.00 90.12 208 PRO A N 1
ATOM 1571 C CA . PRO A 1 208 ? 12.727 14.012 -14.800 1.00 90.12 208 PRO A CA 1
ATOM 1572 C C . PRO A 1 208 ? 13.127 14.291 -13.345 1.00 90.12 208 PRO A C 1
ATOM 1574 O O . PRO A 1 208 ? 13.885 13.521 -12.764 1.00 90.12 208 PRO A O 1
ATOM 1577 N N . GLU A 1 209 ? 12.576 15.345 -12.744 1.00 93.50 209 GLU A N 1
ATOM 1578 C CA . GLU A 1 209 ? 12.906 15.819 -11.396 1.00 93.50 209 GLU A CA 1
ATOM 1579 C C . GLU A 1 209 ? 12.289 14.954 -10.278 1.00 93.50 209 GLU A C 1
ATOM 1581 O O . GLU A 1 209 ? 12.538 15.198 -9.097 1.00 93.50 209 GLU A O 1
ATOM 1586 N N . LEU A 1 210 ? 11.488 13.931 -10.623 1.00 92.94 210 LEU A N 1
ATOM 1587 C CA . LEU A 1 210 ? 10.786 13.085 -9.650 1.00 92.94 210 LEU A CA 1
ATOM 1588 C C . LEU A 1 210 ? 11.733 12.452 -8.623 1.00 92.94 210 LEU A C 1
ATOM 1590 O O . LEU A 1 210 ? 11.375 12.367 -7.452 1.00 92.94 210 LEU A O 1
ATOM 1594 N N . ILE A 1 211 ? 12.907 11.979 -9.049 1.00 91.69 211 ILE A N 1
ATOM 1595 C CA . ILE A 1 211 ? 13.846 11.290 -8.152 1.00 91.69 211 ILE A CA 1
ATOM 1596 C C . ILE A 1 211 ? 14.347 12.262 -7.080 1.00 91.69 211 ILE A C 1
ATOM 1598 O O . ILE A 1 211 ? 14.239 11.964 -5.891 1.00 91.69 211 ILE A O 1
ATOM 1602 N N . ASP A 1 212 ? 14.798 13.448 -7.487 1.00 93.62 212 ASP A N 1
ATOM 1603 C CA . ASP A 1 212 ? 15.310 14.473 -6.573 1.00 93.62 212 ASP A CA 1
ATOM 1604 C C . ASP A 1 212 ? 14.219 14.987 -5.628 1.00 93.62 212 ASP A C 1
ATOM 1606 O O . ASP A 1 212 ? 14.465 15.210 -4.439 1.00 93.62 212 ASP A O 1
ATOM 1610 N N . LEU A 1 213 ? 12.991 15.151 -6.135 1.00 94.19 213 LEU A N 1
ATOM 1611 C CA . LEU A 1 213 ? 11.835 15.505 -5.315 1.00 94.19 213 LEU A CA 1
ATOM 1612 C C . LEU A 1 213 ? 11.526 14.407 -4.289 1.00 94.19 213 LEU A C 1
ATOM 1614 O O . LEU A 1 213 ? 11.364 14.710 -3.110 1.00 94.19 213 LEU A O 1
ATOM 1618 N N . ALA A 1 214 ? 11.481 13.141 -4.709 1.00 93.81 214 ALA A N 1
ATOM 1619 C CA . ALA A 1 214 ? 11.177 12.017 -3.829 1.00 93.81 214 ALA A CA 1
ATOM 1620 C C . ALA A 1 214 ? 12.214 11.871 -2.706 1.00 93.81 214 ALA A C 1
ATOM 1622 O O . ALA A 1 214 ? 11.828 11.687 -1.550 1.00 93.81 214 ALA A O 1
ATOM 1623 N N . VAL A 1 215 ? 13.508 12.002 -3.022 1.00 94.44 215 VAL A N 1
ATOM 1624 C CA . VAL A 1 215 ? 14.590 11.971 -2.025 1.00 94.44 215 VAL A CA 1
ATOM 1625 C C . VAL A 1 215 ? 14.442 13.137 -1.048 1.00 94.44 215 VAL A C 1
ATOM 1627 O O . VAL A 1 215 ? 14.335 12.915 0.158 1.00 94.44 215 VAL A O 1
ATOM 1630 N N . ARG A 1 216 ? 14.335 14.374 -1.554 1.00 94.81 216 ARG A N 1
ATOM 1631 C CA . ARG A 1 216 ? 14.199 15.579 -0.721 1.00 94.81 216 ARG A CA 1
ATOM 1632 C C . ARG A 1 216 ? 12.992 15.506 0.216 1.00 94.81 216 ARG A C 1
ATOM 1634 O O . ARG A 1 216 ? 13.123 15.785 1.405 1.00 94.81 216 ARG A O 1
ATOM 1641 N N . SER A 1 217 ? 11.823 15.135 -0.304 1.00 93.81 217 SER A N 1
ATOM 1642 C CA . SER A 1 217 ? 10.598 15.029 0.493 1.00 93.81 217 SER A CA 1
ATOM 1643 C C . SER A 1 217 ? 10.681 13.913 1.534 1.00 93.81 217 SER A C 1
ATOM 1645 O O . SER A 1 217 ? 10.204 14.101 2.651 1.00 93.81 217 SER A O 1
ATOM 1647 N N . SER A 1 218 ? 11.309 12.779 1.205 1.00 93.38 218 SER A N 1
ATOM 1648 C CA . SER A 1 218 ? 11.489 11.672 2.154 1.00 93.38 218 SER A CA 1
ATOM 1649 C C . SER A 1 218 ? 12.384 12.074 3.326 1.00 93.38 218 SER A C 1
ATOM 1651 O O . SER A 1 218 ? 12.022 11.824 4.474 1.00 93.38 218 SER A O 1
ATOM 1653 N N . LEU A 1 219 ? 13.505 12.751 3.050 1.00 94.00 219 LEU A N 1
ATOM 1654 C CA . LEU A 1 219 ? 14.421 13.245 4.083 1.00 94.00 219 LEU A CA 1
ATOM 1655 C C . LEU A 1 219 ? 13.756 14.299 4.975 1.00 94.00 219 LEU A C 1
ATOM 1657 O O . LEU A 1 219 ? 13.848 14.210 6.195 1.00 94.00 219 LEU A O 1
ATOM 1661 N N . ALA A 1 220 ? 13.017 15.246 4.388 1.00 94.31 220 ALA A N 1
ATOM 1662 C CA . ALA A 1 220 ? 12.302 16.268 5.154 1.00 94.31 220 ALA A CA 1
ATOM 1663 C C . ALA A 1 220 ? 11.240 15.665 6.095 1.00 94.31 220 ALA A C 1
ATOM 1665 O O . ALA A 1 220 ? 11.115 16.084 7.245 1.00 94.31 220 ALA A O 1
ATOM 1666 N N . VAL A 1 221 ? 10.486 14.660 5.629 1.00 93.88 221 VAL A N 1
ATOM 1667 C CA . VAL A 1 221 ? 9.500 13.954 6.464 1.00 93.88 221 VAL A CA 1
ATOM 1668 C C . VAL A 1 221 ? 10.182 13.135 7.559 1.00 93.88 221 VAL A C 1
ATOM 1670 O O . VAL A 1 221 ? 9.696 13.131 8.690 1.00 93.88 221 VAL A O 1
ATOM 1673 N N . ALA A 1 222 ? 11.293 12.462 7.249 1.00 93.44 222 ALA A N 1
ATOM 1674 C CA . ALA A 1 222 ? 12.054 11.688 8.225 1.00 93.44 222 ALA A CA 1
ATOM 1675 C C . ALA A 1 222 ? 12.619 12.584 9.339 1.00 93.44 222 ALA A C 1
ATOM 1677 O O . ALA A 1 222 ? 12.385 12.299 10.513 1.00 93.44 222 ALA A O 1
ATOM 1678 N N . ASP A 1 223 ? 13.268 13.695 8.982 1.00 94.12 223 ASP A N 1
ATOM 1679 C CA . ASP A 1 223 ? 13.801 14.680 9.932 1.00 94.12 223 ASP A CA 1
ATOM 1680 C C . ASP A 1 223 ? 12.698 15.234 10.845 1.00 94.12 223 ASP A C 1
ATOM 1682 O O . ASP A 1 223 ? 12.797 15.189 12.074 1.00 94.12 223 ASP A O 1
ATOM 1686 N N . GLN A 1 224 ? 11.570 15.647 10.259 1.00 94.62 224 GLN A N 1
ATOM 1687 C CA . GLN A 1 224 ? 10.447 16.168 11.032 1.00 94.62 224 GLN A CA 1
ATOM 1688 C C . GLN A 1 224 ? 9.836 15.110 11.967 1.00 94.62 224 GLN A C 1
ATOM 1690 O O . GLN A 1 224 ? 9.445 15.442 13.093 1.00 94.62 224 GLN A O 1
ATOM 1695 N N . LEU A 1 225 ? 9.731 13.850 11.532 1.00 93.62 225 LEU A N 1
ATOM 1696 C CA . LEU A 1 225 ? 9.240 12.754 12.371 1.00 93.62 225 LEU A CA 1
ATOM 1697 C C . LEU A 1 225 ? 10.194 12.460 13.528 1.00 93.62 225 LEU A C 1
ATOM 1699 O O . LEU A 1 225 ? 9.724 12.352 14.661 1.00 93.62 225 LEU A O 1
ATOM 1703 N N . LEU A 1 226 ? 11.500 12.381 13.272 1.00 93.94 226 LEU A N 1
ATOM 1704 C CA . LEU A 1 226 ? 12.521 12.179 14.303 1.00 93.94 226 LEU A CA 1
ATOM 1705 C C . LEU A 1 226 ? 12.476 13.304 15.341 1.00 93.94 226 LEU A C 1
ATOM 1707 O O . LEU A 1 226 ? 12.290 13.034 16.529 1.00 93.94 226 LEU A O 1
ATOM 1711 N N . HIS A 1 227 ? 12.496 14.561 14.887 1.00 93.31 227 HIS A N 1
ATOM 1712 C CA . HIS A 1 227 ? 12.392 15.731 15.757 1.00 93.31 227 HIS A CA 1
ATOM 1713 C C . HIS A 1 227 ? 11.105 15.717 16.596 1.00 93.31 227 HIS A C 1
ATOM 1715 O O . HIS A 1 227 ? 11.147 15.903 17.811 1.00 93.31 227 HIS A O 1
ATOM 1721 N N . THR A 1 228 ? 9.946 15.466 15.975 1.00 91.00 228 THR A N 1
ATOM 1722 C CA . THR A 1 228 ? 8.650 15.438 16.683 1.00 91.00 228 THR A CA 1
ATOM 1723 C C . THR A 1 228 ? 8.573 14.302 17.704 1.00 91.00 228 THR A C 1
ATOM 1725 O O . THR A 1 228 ? 7.906 14.448 18.727 1.00 91.00 228 THR A O 1
ATOM 1728 N N . SER A 1 229 ? 9.256 13.189 17.435 1.00 90.31 229 SER A N 1
ATOM 1729 C CA . SER A 1 229 ? 9.304 12.022 18.322 1.00 90.31 229 SER A CA 1
ATOM 1730 C C . SER A 1 229 ? 10.361 12.155 19.423 1.00 90.31 229 SER A C 1
ATOM 1732 O O . SER A 1 229 ? 10.411 11.312 20.314 1.00 90.31 229 SER A O 1
ATOM 1734 N N . GLY A 1 230 ? 11.225 13.178 19.366 1.00 92.31 230 GLY A N 1
ATOM 1735 C CA . GLY A 1 230 ? 12.399 13.280 20.236 1.00 92.31 230 GLY A CA 1
ATOM 1736 C C . GLY A 1 230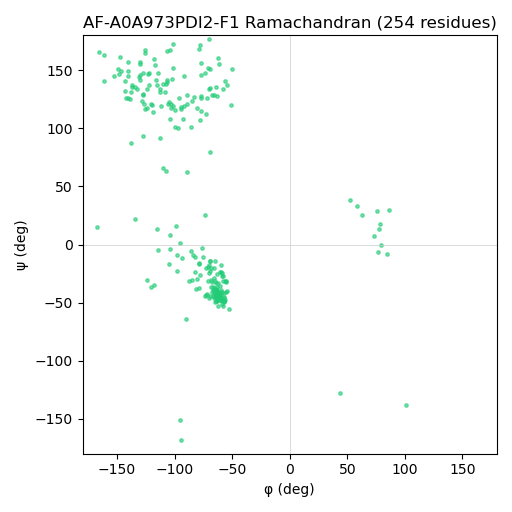 ? 13.404 12.142 20.023 1.00 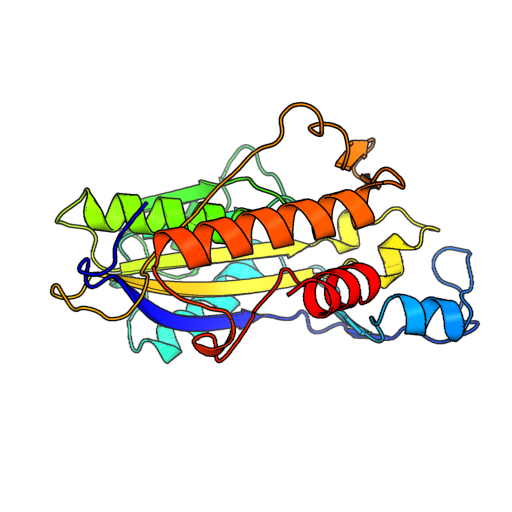92.31 230 GLY A C 1
ATOM 1737 O O . GLY A 1 230 ? 14.125 11.792 20.953 1.00 92.31 230 GLY A O 1
ATOM 1738 N N . LEU A 1 231 ? 13.414 11.550 18.825 1.00 93.50 231 LEU A N 1
ATOM 1739 C CA . LEU A 1 231 ? 14.286 10.447 18.434 1.00 93.50 231 LEU A CA 1
ATOM 1740 C C . LEU A 1 231 ? 15.374 10.928 17.476 1.00 93.50 231 LEU A C 1
ATOM 1742 O O . LEU A 1 231 ? 15.295 11.999 16.876 1.00 93.50 231 LEU A O 1
ATOM 1746 N N . THR A 1 232 ? 16.370 10.079 17.290 1.00 94.88 232 THR A N 1
ATOM 1747 C CA . THR A 1 232 ? 17.450 10.237 16.321 1.00 94.88 232 THR A CA 1
ATOM 1748 C C . THR A 1 232 ? 17.537 9.004 15.424 1.00 94.88 232 THR A C 1
ATOM 1750 O O . THR A 1 232 ? 16.947 7.965 15.719 1.00 94.88 232 THR A O 1
ATOM 1753 N N . ILE A 1 233 ? 18.286 9.083 14.320 1.00 92.62 233 ILE A N 1
ATOM 1754 C CA . ILE A 1 233 ? 18.425 7.947 13.395 1.00 92.62 233 ILE A CA 1
ATOM 1755 C C . ILE A 1 233 ? 19.011 6.696 14.073 1.00 92.62 233 ILE A C 1
ATOM 1757 O O . ILE A 1 233 ? 18.677 5.581 13.682 1.00 92.62 233 ILE A O 1
ATOM 1761 N N . VAL A 1 234 ? 19.811 6.854 15.138 1.00 94.75 234 VAL A N 1
ATOM 1762 C CA . VAL A 1 234 ? 20.368 5.714 15.891 1.00 94.75 234 VAL A CA 1
ATOM 1763 C C . VAL A 1 234 ? 19.313 4.948 16.695 1.00 94.75 234 VAL A C 1
ATOM 1765 O O . VAL A 1 234 ? 19.544 3.797 17.062 1.00 94.75 234 VAL A O 1
ATOM 1768 N N . ASP A 1 235 ? 18.147 5.554 16.930 1.00 94.31 235 ASP A N 1
ATOM 1769 C CA . ASP A 1 235 ? 17.010 4.907 17.585 1.00 94.31 235 ASP A CA 1
ATOM 1770 C C . ASP A 1 235 ? 16.186 4.055 16.603 1.00 94.31 235 ASP A C 1
ATOM 1772 O O . ASP A 1 235 ? 15.333 3.278 17.031 1.00 94.31 235 ASP A O 1
ATOM 1776 N N . ILE A 1 236 ? 16.439 4.161 15.291 1.00 94.06 236 ILE A N 1
ATOM 1777 C CA . ILE A 1 236 ? 15.686 3.470 14.239 1.00 94.06 236 ILE A CA 1
ATOM 1778 C C . ILE A 1 236 ? 16.371 2.154 13.864 1.00 94.06 236 ILE A C 1
ATOM 1780 O O . ILE A 1 236 ? 17.468 2.137 13.315 1.00 94.06 236 ILE A O 1
ATOM 1784 N N . GLN A 1 237 ? 15.697 1.024 14.102 1.00 94.94 237 GLN A N 1
ATOM 1785 C CA . GLN A 1 237 ? 16.227 -0.294 13.715 1.00 94.94 237 GLN A CA 1
ATOM 1786 C C . GLN A 1 237 ? 15.922 -0.659 12.260 1.00 94.94 237 GLN A C 1
ATOM 1788 O O . GLN A 1 237 ? 16.691 -1.389 11.639 1.00 94.94 237 GLN A O 1
ATOM 1793 N N . TRP A 1 238 ? 14.796 -0.183 11.723 1.00 94.00 238 TRP A N 1
ATOM 1794 C CA . TRP A 1 238 ? 14.357 -0.493 10.365 1.00 94.00 238 TRP A CA 1
ATOM 1795 C C . TRP A 1 238 ? 13.755 0.735 9.696 1.00 94.00 238 TRP A C 1
ATOM 1797 O O . TRP A 1 238 ? 12.795 1.318 10.199 1.00 94.00 238 TRP A O 1
ATOM 1807 N N . LEU A 1 239 ? 14.280 1.070 8.520 1.00 91.00 239 LEU A N 1
ATOM 1808 C CA . LEU A 1 239 ? 13.658 2.000 7.587 1.00 91.00 239 LEU A CA 1
ATOM 1809 C C . LEU A 1 239 ? 12.974 1.193 6.482 1.00 91.00 239 LEU A C 1
ATOM 1811 O O . LEU A 1 239 ? 13.633 0.451 5.755 1.00 91.00 239 LEU A O 1
ATOM 1815 N N . VAL A 1 240 ? 11.658 1.346 6.344 1.00 92.38 240 VAL A N 1
ATOM 1816 C CA . VAL A 1 240 ? 10.872 0.694 5.286 1.00 92.38 240 VAL A CA 1
ATOM 1817 C C . VAL A 1 240 ? 10.357 1.773 4.327 1.00 92.38 240 VAL A C 1
ATOM 1819 O O . VAL A 1 240 ? 9.306 2.361 4.587 1.00 92.38 240 VAL A O 1
ATOM 1822 N N . PRO A 1 241 ? 11.098 2.097 3.250 1.00 90.25 241 PRO A N 1
ATOM 1823 C CA . PRO A 1 241 ? 10.682 3.114 2.292 1.00 90.25 241 PRO A CA 1
ATOM 1824 C C . PRO A 1 241 ? 9.604 2.580 1.337 1.00 90.25 241 PRO A C 1
ATOM 1826 O O . PRO A 1 241 ? 9.334 1.380 1.265 1.00 90.25 241 PRO A O 1
ATOM 1829 N N . HIS A 1 242 ? 9.022 3.475 0.535 1.00 91.00 242 HIS A N 1
ATOM 1830 C CA . HIS A 1 242 ? 8.234 3.071 -0.632 1.00 91.00 242 HIS A CA 1
ATOM 1831 C C . HIS A 1 242 ? 9.070 2.140 -1.540 1.00 91.00 242 HIS A C 1
ATOM 1833 O O . HIS A 1 242 ? 10.248 2.443 -1.768 1.00 91.00 242 HIS A O 1
ATOM 1839 N N . PRO A 1 243 ? 8.504 1.041 -2.085 1.00 80.31 243 PRO A N 1
ATOM 1840 C CA . PRO A 1 243 ? 9.187 0.181 -3.053 1.00 80.31 243 PRO A CA 1
ATOM 1841 C C . PRO A 1 243 ? 9.361 0.912 -4.395 1.00 80.31 243 PRO A C 1
ATOM 1843 O O . PRO A 1 243 ? 8.580 0.747 -5.327 1.00 80.31 243 PRO A O 1
ATOM 1846 N N . GLY A 1 244 ? 10.373 1.778 -4.448 1.00 80.56 244 GLY A N 1
ATOM 1847 C CA . GLY A 1 244 ? 10.836 2.480 -5.637 1.00 80.56 244 GLY A CA 1
ATOM 1848 C C . GLY A 1 244 ? 11.997 1.749 -6.309 1.00 80.56 244 GLY A C 1
ATOM 1849 O O . GLY A 1 244 ? 12.122 0.531 -6.229 1.00 80.56 244 GLY A O 1
ATOM 1850 N N . ASN A 1 245 ? 12.857 2.515 -6.972 1.00 83.62 245 ASN A N 1
ATOM 1851 C CA . ASN A 1 245 ? 14.088 2.012 -7.575 1.00 83.62 245 ASN A CA 1
ATOM 1852 C C . ASN A 1 245 ? 15.312 2.393 -6.727 1.00 83.62 245 ASN A C 1
ATOM 1854 O O . ASN A 1 245 ? 15.235 3.273 -5.862 1.00 83.62 245 ASN A O 1
ATOM 1858 N N . ASN A 1 246 ? 16.451 1.768 -7.031 1.00 88.44 246 ASN A N 1
ATOM 1859 C CA . ASN A 1 246 ? 17.706 1.998 -6.314 1.00 88.44 246 ASN A CA 1
ATOM 1860 C C . ASN A 1 246 ? 18.127 3.473 -6.276 1.00 88.44 246 ASN A C 1
ATOM 1862 O O . ASN A 1 246 ? 18.712 3.897 -5.290 1.00 88.44 246 ASN A O 1
ATOM 1866 N N . LEU A 1 247 ? 17.801 4.275 -7.296 1.00 86.88 247 LEU A N 1
ATOM 1867 C CA . LEU A 1 247 ? 18.184 5.691 -7.333 1.00 86.88 247 LEU A CA 1
ATOM 1868 C C . LEU A 1 247 ? 17.544 6.479 -6.180 1.00 86.88 247 LEU A C 1
ATOM 1870 O O . LEU A 1 247 ? 18.210 7.298 -5.552 1.00 86.88 247 LEU A O 1
ATOM 1874 N N . ILE A 1 248 ? 16.273 6.202 -5.867 1.00 89.75 248 ILE A N 1
ATOM 1875 C CA . ILE A 1 248 ? 15.585 6.836 -4.733 1.00 89.75 248 ILE A CA 1
ATOM 1876 C C . ILE A 1 248 ? 16.098 6.260 -3.412 1.00 89.75 248 ILE A C 1
ATOM 1878 O O . ILE A 1 248 ? 16.359 7.011 -2.477 1.00 89.75 248 ILE A O 1
ATOM 1882 N N . HIS A 1 249 ? 16.247 4.936 -3.319 1.00 90.44 249 HIS A N 1
ATOM 1883 C CA . HIS A 1 249 ? 16.669 4.286 -2.073 1.00 90.44 249 HIS A CA 1
ATOM 1884 C C . HIS A 1 249 ? 18.074 4.700 -1.650 1.00 90.44 249 HIS A C 1
ATOM 1886 O O . HIS A 1 249 ? 18.258 5.075 -0.497 1.00 90.44 249 HIS A O 1
ATOM 1892 N N . THR A 1 250 ? 19.036 4.698 -2.572 1.00 90.12 250 THR A N 1
ATOM 1893 C CA . THR A 1 250 ? 20.399 5.170 -2.307 1.00 90.12 250 THR A CA 1
ATOM 1894 C C . THR A 1 250 ? 20.397 6.645 -1.918 1.00 90.12 250 THR A C 1
ATOM 1896 O O . THR A 1 250 ? 20.978 6.986 -0.899 1.00 90.12 250 THR A O 1
ATOM 1899 N N . GLY A 1 251 ? 19.661 7.503 -2.636 1.00 91.12 251 GLY A N 1
ATOM 1900 C CA . GLY A 1 251 ? 19.581 8.926 -2.290 1.00 91.12 251 GLY A CA 1
ATOM 1901 C C . GLY A 1 251 ? 19.001 9.197 -0.896 1.00 91.12 251 GLY A C 1
ATOM 1902 O O . GLY A 1 251 ? 19.452 10.114 -0.216 1.00 91.12 251 GLY A O 1
ATOM 1903 N N . VAL A 1 252 ? 18.022 8.402 -0.447 1.00 91.25 252 VAL A N 1
ATOM 1904 C CA . VAL A 1 252 ? 17.484 8.505 0.921 1.00 91.25 252 VAL A CA 1
ATOM 1905 C C . VAL A 1 252 ? 18.477 7.970 1.950 1.00 91.25 252 VAL A C 1
ATOM 1907 O O . VAL A 1 252 ? 18.662 8.606 2.979 1.00 91.25 252 VAL A O 1
ATOM 1910 N N . LEU A 1 253 ? 19.117 6.828 1.691 1.00 89.56 253 LEU A N 1
ATOM 1911 C CA . LEU A 1 253 ? 20.080 6.235 2.624 1.00 89.56 253 LEU A CA 1
ATOM 1912 C C . LEU A 1 253 ? 21.329 7.101 2.809 1.00 89.56 253 LEU A C 1
ATOM 1914 O O . LEU A 1 253 ? 21.797 7.230 3.931 1.00 89.56 253 LEU A O 1
ATOM 1918 N N . ASP A 1 254 ? 21.835 7.712 1.740 1.00 91.00 254 ASP A N 1
ATOM 1919 C CA . ASP A 1 254 ? 23.006 8.594 1.794 1.00 91.00 254 ASP A CA 1
ATOM 1920 C C . ASP A 1 254 ? 22.704 9.931 2.499 1.00 91.00 254 ASP A C 1
ATOM 1922 O O . ASP A 1 254 ? 23.625 10.644 2.898 1.00 91.00 254 ASP A O 1
ATOM 1926 N N . GLY A 1 255 ? 21.422 10.299 2.609 1.00 88.00 255 GLY A N 1
ATOM 1927 C CA . GLY A 1 255 ? 20.972 11.556 3.207 1.00 88.00 255 GLY A CA 1
ATOM 1928 C C . GLY A 1 255 ? 20.524 11.470 4.670 1.00 88.00 255 GLY A C 1
ATOM 1929 O O . GLY A 1 255 ? 20.260 12.523 5.254 1.00 88.00 255 GLY A O 1
ATOM 1930 N N . LEU A 1 256 ? 20.399 10.264 5.236 1.00 85.88 256 LEU A N 1
ATOM 1931 C CA . LEU A 1 256 ? 20.059 10.014 6.647 1.00 85.88 256 LEU A CA 1
ATOM 1932 C C . LEU A 1 256 ? 21.318 9.874 7.510 1.00 85.88 256 LEU A C 1
ATOM 1934 O O . LEU A 1 256 ? 21.267 10.343 8.670 1.00 85.88 256 LEU A O 1
#

Nearest PDB structures (foldseek):
  4ryb-assembly1_B  TM=9.080E-01  e=4.049E-21  Neisseria meningitidis FAM18
  4ylt-assembly1_A-2  TM=9.039E-01  e=3.796E-21  Yersinia pestis
  5bnr-assembly1_A-2  TM=9.127E-01  e=2.473E-20  Escherichia coli K-12
  6kue-assembly1_B  TM=8.760E-01  e=8.443E-20  Agrobacterium tumefaciens
  3gwe-assembly1_B  TM=8.552E-01  e=3.304E-16  Burkholderia pseudomallei 1710b

Foldseek 3Di:
DFCLQQQKAFLFKFKDFAPDKDFQDAPDDFLNDGDHPVLLVQQPQGIFGAHDPVRDQLNQQLRQLLRRCVSSVHQLCLAAEEEEEEDQDDDPPPASQCVSSVVNVNPNHDTHYDYDVLCRQLVQVVVLSVCVRVDPPGFKYKGKYWYRCCQQADRPDCSNRWGHGMMMITIIGGDHTDSDHDGDGDDDDDPVCVVQWDRDPSHIDHDPCVLVVLLVVLLVRVVVVCVVRVHDPVVDPDDDDRRGGPSNVVSNVVSD

Radius of gyration: 19.01 Å; Cα contacts (8 Å, |Δi|>4): 502; chains: 1; bounding box: 44×39×55 Å

Secondary structure (DSSP, 8-state):
-B-TTS-EEEEEEEEE--SEEEE--TT-EETTEE--HHHHHHHT-SEEEE--TT--HHHHHHHHHHHHHHHHT--GGG--EEEEE-SS---SSS-HHHHHHHHHT-TTSEEEEE--GGGHHHHHHHHHHHHHHH-TT--EEEEEEEEEGGGTSPTTSGGGGT--EEEEEEEEEE-SS-S-S--B------GGGTTSEEEETTEEEE-TTHHHHHHHHHHHHHHHHHHHHT--GGG-S-----S--HHHHHHHHTT-

Mean predicted aligned error: 4.1 Å

Sequence (256 aa):
MTWSDSGLRFTGVGHYYPRTQVRHLAGAEVSGRSYTQEDIDALGVRTLHRADEDETLEFMAVRAAQAALEKAGHDAREVDLVVLANWTDRQWIPELGPAVAAALGAPQALAFDVCGACTGFVHAVQVAASMLMAQRKLRRAVVIAADRFTRRARPGTRGELVFGDAAGAVVLEKGEPELTGLWHSLLGCDAAEADTVAARDGWLRPKPELIDLAVRSSLAVADQLLHTSGLTIVDIQWLVPHPGNNLIHTGVLDGL

Solvent-accessible surface area (backbone atoms only — not comparable to full-atom values): 13780 Å² total; per-residue (Å²): 91,80,32,43,54,53,14,31,30,79,57,15,61,20,56,30,70,39,86,46,70,50,71,68,52,63,68,46,72,49,71,91,38,63,45,52,60,66,61,40,60,57,38,60,41,53,63,39,25,40,58,56,89,85,51,36,64,53,52,31,35,31,48,2,41,50,42,3,30,59,62,49,71,51,62,47,70,65,31,38,29,34,31,28,13,47,64,63,79,83,60,92,72,73,52,62,19,46,51,28,31,53,76,53,49,17,83,77,30,51,46,39,69,42,78,44,64,92,50,8,50,63,52,30,48,51,53,48,52,52,48,40,69,74,32,93,85,39,44,29,32,40,34,30,32,28,38,48,32,53,79,28,32,40,82,63,42,76,44,65,61,68,41,38,21,41,13,38,15,34,26,41,34,58,51,69,70,34,86,52,62,53,38,73,54,87,86,85,81,64,76,91,55,65,72,41,61,37,71,59,96,70,20,62,48,69,44,90,60,46,52,63,49,52,26,53,52,50,49,54,51,49,53,52,48,28,58,75,68,75,49,55,75,90,74,56,91,75,87,85,73,77,96,73,39,41,63,40,53,49,50,40,62,79,68,110